Protein AF-0000000071014691 (afdb_homodimer)

InterPro domains:
  IPR003736 Phenylacetic acid degradation-related domain [TIGR00369] (5-121)
  IPR006683 Thioesterase domain [PF03061] (36-112)
  IPR029069 HotDog domain superfamily [SSF54637] (3-123)

Organism: NCBI:txid2759526

Structure (mmCIF, N/CA/C/O backbone):
data_AF-0000000071014691-model_v1
#
loop_
_entity.id
_entity.type
_entity.pdbx_description
1 polymer 'PaaI family thioesterase'
#
loop_
_atom_site.group_PDB
_atom_site.id
_atom_site.type_symbol
_atom_site.label_atom_id
_atom_site.label_alt_id
_atom_site.label_comp_id
_atom_site.label_asym_id
_atom_site.label_entity_id
_atom_site.label_seq_id
_atom_site.pdbx_PDB_ins_code
_atom_site.Cartn_x
_atom_site.Cartn_y
_atom_site.Cartn_z
_atom_site.occupancy
_atom_site.B_iso_or_equiv
_atom_site.auth_seq_id
_atom_site.auth_comp_id
_atom_site.auth_asym_id
_atom_site.auth_atom_id
_atom_site.pdbx_PDB_model_num
ATOM 1 N N . MET A 1 1 ? 1.323 -11.875 -17.406 1 73.31 1 MET A N 1
ATOM 2 C CA . MET A 1 1 ? 0.835 -10.508 -17.562 1 73.31 1 MET A CA 1
ATOM 3 C C . MET A 1 1 ? 0.539 -9.891 -16.203 1 73.31 1 MET A C 1
ATOM 5 O O . MET A 1 1 ? 0.014 -10.555 -15.305 1 73.31 1 MET A O 1
ATOM 9 N N . LEU A 1 2 ? 1.059 -8.68 -15.953 1 85 2 LEU A N 1
ATOM 10 C CA . LEU A 1 2 ? 0.836 -7.992 -14.68 1 85 2 LEU A CA 1
ATOM 11 C C . LEU A 1 2 ? -0.581 -7.438 -14.609 1 85 2 LEU A C 1
ATOM 13 O O . LEU A 1 2 ? -1.172 -7.086 -15.633 1 85 2 LEU A O 1
ATOM 17 N N . PRO A 1 3 ? -1.133 -7.391 -13.445 1 85.38 3 PRO A N 1
ATOM 18 C CA . PRO A 1 3 ? -2.463 -6.797 -13.297 1 85.38 3 PRO A CA 1
ATOM 19 C C . PRO A 1 3 ? -2.475 -5.297 -13.602 1 85.38 3 PRO A C 1
ATOM 21 O O . PRO A 1 3 ? -1.427 -4.648 -13.562 1 85.38 3 PRO A O 1
ATOM 24 N N . PRO A 1 4 ? -3.639 -4.754 -13.922 1 86.75 4 PRO A N 1
ATOM 25 C CA . PRO A 1 4 ? -3.783 -3.344 -14.289 1 86.75 4 PRO A CA 1
ATOM 26 C C . PRO A 1 4 ? -3.182 -2.396 -13.25 1 86.75 4 PRO A C 1
ATOM 28 O O . PRO A 1 4 ? -2.629 -1.353 -13.609 1 86.75 4 PRO A O 1
ATOM 31 N N . TYR A 1 5 ? -3.273 -2.764 -12.031 1 91.69 5 TYR A N 1
ATOM 32 C CA . TYR A 1 5 ? -2.699 -1.937 -10.977 1 91.69 5 TYR A CA 1
ATOM 33 C C . TYR A 1 5 ? -1.211 -1.711 -11.211 1 91.69 5 TYR A C 1
ATOM 35 O O . 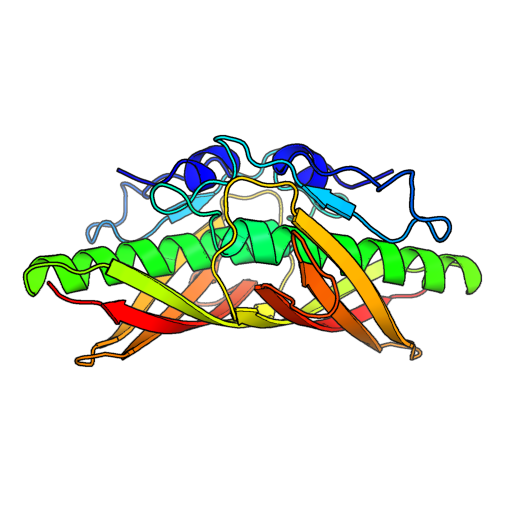TYR A 1 5 ? -0.685 -0.636 -10.914 1 91.69 5 TYR A O 1
ATOM 43 N N . ALA A 1 6 ? -0.548 -2.67 -11.727 1 93.69 6 ALA A N 1
ATOM 44 C CA . ALA A 1 6 ? 0.871 -2.539 -12.047 1 93.69 6 ALA A CA 1
ATOM 45 C C . ALA A 1 6 ? 1.1 -1.44 -13.078 1 93.69 6 ALA A C 1
ATOM 47 O O . ALA A 1 6 ? 2.055 -0.666 -12.969 1 93.69 6 ALA A O 1
ATOM 48 N N . GLU A 1 7 ? 0.227 -1.419 -14 1 91.38 7 GLU A N 1
ATOM 49 C CA . GLU A 1 7 ? 0.317 -0.387 -15.031 1 91.38 7 GLU A CA 1
ATOM 50 C C . GLU A 1 7 ? 0.12 1.004 -14.438 1 91.38 7 GLU A C 1
ATOM 52 O O . GLU A 1 7 ? 0.782 1.96 -14.844 1 91.38 7 GLU A O 1
ATOM 57 N N . THR A 1 8 ? -0.776 1.11 -13.586 1 92.5 8 THR A N 1
ATOM 58 C CA . THR A 1 8 ? -1.067 2.365 -12.898 1 92.5 8 THR A CA 1
ATOM 59 C C . THR A 1 8 ? 0.183 2.912 -12.219 1 92.5 8 THR A C 1
ATOM 61 O O . THR A 1 8 ? 0.44 4.117 -12.258 1 92.5 8 THR A O 1
ATOM 64 N N . LEU A 1 9 ? 0.97 2.033 -11.688 1 94.94 9 LEU A N 1
ATOM 65 C CA . LEU A 1 9 ? 2.195 2.439 -11.008 1 94.94 9 LEU A CA 1
ATOM 66 C C . LEU A 1 9 ? 3.361 2.518 -11.992 1 94.94 9 LEU A C 1
ATOM 68 O O . LEU A 1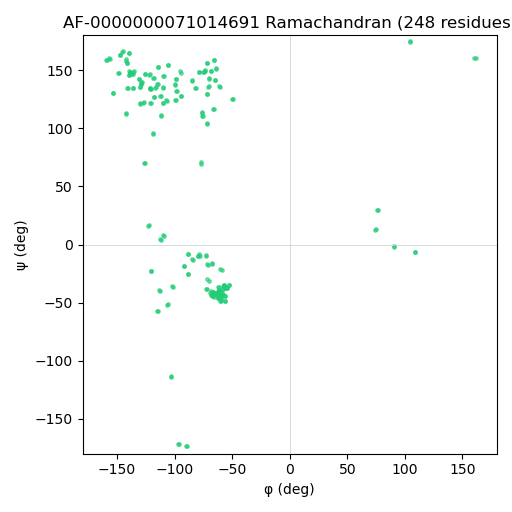 9 ? 4.465 2.924 -11.617 1 94.94 9 LEU A O 1
ATOM 72 N N . GLY A 1 10 ? 3.123 2.061 -13.227 1 94.88 10 GLY A N 1
ATOM 73 C CA . GLY A 1 10 ? 4.168 2.049 -14.234 1 94.88 10 GLY A CA 1
ATOM 74 C C . GLY A 1 10 ? 5.176 0.93 -14.039 1 94.88 10 GLY A C 1
ATOM 75 O O . GLY A 1 10 ? 6.34 1.062 -14.422 1 94.88 10 GLY A O 1
ATOM 76 N N . LEU A 1 11 ? 4.73 -0.107 -13.492 1 96.19 11 LEU A N 1
ATOM 77 C CA . LEU A 1 11 ? 5.648 -1.194 -13.164 1 96.19 11 LEU A CA 1
ATOM 78 C C . LEU A 1 11 ? 5.973 -2.021 -14.406 1 96.19 11 LEU A C 1
ATOM 80 O O . LEU A 1 11 ? 5.117 -2.203 -15.273 1 96.19 11 LEU A O 1
ATOM 84 N N . ARG A 1 12 ? 7.207 -2.527 -14.359 1 94.62 12 ARG A N 1
ATOM 85 C CA . ARG A 1 12 ? 7.629 -3.52 -15.344 1 94.62 12 ARG A CA 1
ATOM 86 C C . ARG A 1 12 ? 8.5 -4.594 -14.703 1 94.62 12 ARG A C 1
ATOM 88 O O . ARG A 1 12 ? 9.109 -4.359 -13.656 1 94.62 12 ARG A O 1
ATOM 95 N N . ILE A 1 13 ? 8.484 -5.715 -15.375 1 93.25 13 ILE A N 1
ATOM 96 C CA . ILE A 1 13 ? 9.438 -6.742 -14.969 1 93.25 13 ILE A CA 1
ATOM 97 C C . ILE A 1 13 ? 10.852 -6.32 -15.375 1 93.25 13 ILE A C 1
ATOM 99 O O . ILE A 1 13 ? 11.078 -5.883 -16.5 1 93.25 13 ILE A O 1
ATOM 103 N N . ASP A 1 14 ? 11.742 -6.387 -14.414 1 91.69 14 ASP A N 1
ATOM 104 C CA . ASP A 1 14 ? 13.141 -6.062 -14.695 1 91.69 14 ASP A CA 1
ATOM 105 C C . ASP A 1 14 ? 13.758 -7.074 -15.656 1 91.69 14 ASP A C 1
ATOM 107 O O . ASP A 1 14 ? 13.906 -8.25 -15.32 1 91.69 14 ASP A O 1
ATOM 111 N N . PRO A 1 15 ? 14.141 -6.645 -16.766 1 84.38 15 PRO A N 1
ATOM 112 C CA . PRO A 1 15 ? 14.672 -7.594 -17.75 1 84.38 15 PRO A CA 1
ATOM 113 C C . PRO A 1 15 ? 16.047 -8.133 -17.375 1 84.38 15 PRO A C 1
ATOM 115 O O . PRO A 1 15 ? 16.484 -9.148 -17.906 1 84.38 15 PRO A O 1
ATOM 118 N N . ASP A 1 16 ? 16.672 -7.449 -16.484 1 83.56 16 ASP A N 1
ATOM 119 C CA . ASP A 1 16 ? 18.047 -7.816 -16.156 1 83.56 16 ASP A CA 1
ATOM 120 C C . ASP A 1 16 ? 18.078 -8.938 -15.109 1 83.56 16 ASP A C 1
ATOM 122 O O . ASP A 1 16 ? 19.141 -9.5 -14.828 1 83.56 16 ASP A O 1
ATOM 126 N N . HIS A 1 17 ? 16.891 -9.141 -14.539 1 78 17 HIS A N 1
ATOM 127 C CA . HIS A 1 17 ? 16.844 -10.227 -13.562 1 78 17 HIS A CA 1
ATOM 128 C C . HIS A 1 17 ? 16.281 -11.5 -14.172 1 78 17 HIS A C 1
ATOM 130 O O . HIS A 1 17 ? 15.164 -11.492 -14.695 1 78 17 HIS A O 1
ATOM 136 N N . GLU A 1 18 ? 16.984 -12.492 -14.078 1 71.38 18 GLU A N 1
ATOM 137 C CA . GLU A 1 18 ? 16.75 -13.727 -14.82 1 71.38 18 GLU A CA 1
ATOM 138 C C . GLU A 1 18 ? 15.523 -14.461 -14.273 1 71.38 18 GLU A C 1
ATOM 140 O O . GLU A 1 18 ? 14.828 -15.156 -15.016 1 71.38 18 GLU A O 1
ATOM 145 N N . ASP A 1 19 ? 15.328 -14.242 -12.984 1 75.88 19 ASP A N 1
ATOM 146 C CA . ASP A 1 19 ? 14.273 -15.078 -12.422 1 75.88 19 ASP A CA 1
ATOM 147 C C . ASP A 1 19 ? 12.891 -14.508 -12.742 1 75.88 19 ASP A C 1
ATOM 149 O O . ASP A 1 19 ? 11.875 -15.172 -12.523 1 75.88 19 ASP A O 1
ATOM 153 N N . GLY A 1 20 ? 12.906 -13.281 -13.281 1 75.81 20 GLY A N 1
ATOM 154 C CA . GLY A 1 20 ? 11.648 -12.695 -13.727 1 75.81 20 GLY A CA 1
ATOM 155 C C . GLY A 1 20 ? 10.773 -12.227 -12.578 1 75.81 20 GLY A C 1
ATOM 156 O O . GLY A 1 20 ? 9.609 -11.891 -12.781 1 75.81 20 GLY A O 1
ATOM 157 N N . CYS A 1 21 ? 11.336 -12.164 -11.406 1 86.38 21 CYS A N 1
ATOM 158 C CA . CYS A 1 21 ? 10.492 -11.898 -10.25 1 86.38 21 CYS A CA 1
ATOM 159 C C . CYS A 1 21 ? 10.805 -10.523 -9.656 1 86.38 21 CYS A C 1
ATOM 161 O O . CYS A 1 21 ? 10.242 -10.156 -8.625 1 86.38 21 CYS A O 1
ATOM 163 N N . THR A 1 22 ? 11.734 -9.797 -10.383 1 95.12 22 THR A N 1
ATOM 164 C CA . THR A 1 22 ? 12.031 -8.445 -9.914 1 95.12 22 THR A CA 1
ATOM 165 C C . THR A 1 22 ? 11.25 -7.41 -10.727 1 95.12 22 THR A C 1
ATOM 167 O O . THR A 1 22 ? 11.25 -7.445 -11.953 1 95.12 22 THR A O 1
ATOM 170 N N . LEU A 1 23 ? 10.633 -6.527 -10.031 1 97.31 23 LEU A N 1
ATOM 171 C CA . LEU A 1 23 ? 9.898 -5.438 -10.664 1 97.31 23 LEU A CA 1
ATOM 172 C C . LEU A 1 23 ? 10.656 -4.121 -10.523 1 97.31 23 LEU A C 1
ATOM 174 O O . LEU A 1 23 ? 11.461 -3.955 -9.602 1 97.31 23 LEU A O 1
ATOM 178 N N . VAL A 1 24 ? 10.367 -3.277 -11.438 1 97.5 24 VAL A N 1
ATOM 179 C CA . VAL A 1 24 ? 10.969 -1.949 -11.422 1 97.5 24 VAL A CA 1
ATOM 180 C C . VAL A 1 24 ? 9.875 -0.886 -11.562 1 97.5 24 VAL A C 1
ATOM 182 O O . VAL A 1 24 ? 8.953 -1.038 -12.359 1 97.5 24 VAL A O 1
ATOM 185 N N . MET A 1 25 ? 10.031 0.143 -10.773 1 97.69 25 MET A N 1
ATOM 186 C CA . MET A 1 25 ? 9.141 1.301 -10.789 1 97.69 25 MET A CA 1
ATOM 187 C C . MET A 1 25 ? 9.914 2.576 -11.109 1 97.69 25 MET A C 1
ATOM 189 O O . MET A 1 25 ? 10.852 2.939 -10.391 1 97.69 25 MET A O 1
ATOM 193 N N . PRO A 1 26 ? 9.539 3.268 -12.148 1 96.69 26 PRO A N 1
ATOM 194 C CA . PRO A 1 26 ? 10.195 4.551 -12.422 1 96.69 26 PRO A CA 1
ATOM 195 C C . PRO A 1 26 ? 9.758 5.648 -11.453 1 96.69 26 PRO A C 1
ATOM 197 O O . PRO A 1 26 ? 8.672 5.574 -10.875 1 96.69 26 PRO A O 1
ATOM 200 N N . TYR A 1 27 ? 10.758 6.543 -11.258 1 96.25 27 TYR A N 1
ATOM 201 C CA . TYR A 1 27 ? 10.398 7.781 -10.578 1 96.25 27 TYR A CA 1
ATOM 202 C C . TYR A 1 27 ? 9.562 8.68 -11.484 1 96.25 27 TYR A C 1
ATOM 204 O O . TYR A 1 27 ? 10.086 9.273 -12.43 1 96.25 27 TYR A O 1
ATOM 212 N N . ALA A 1 28 ? 8.273 8.766 -11.266 1 94.06 28 ALA A N 1
ATOM 213 C CA . ALA A 1 28 ? 7.344 9.5 -12.117 1 94.06 28 ALA A CA 1
ATOM 214 C C . ALA A 1 28 ? 6.309 10.242 -11.273 1 94.06 28 ALA A C 1
ATOM 216 O O . ALA A 1 28 ? 6.09 9.914 -10.109 1 94.06 28 ALA A O 1
ATOM 217 N N . ASP A 1 29 ? 5.586 11.188 -11.859 1 90.19 29 ASP A N 1
ATOM 218 C CA . ASP A 1 29 ? 4.652 12.07 -11.164 1 90.19 29 ASP A CA 1
ATOM 219 C C . ASP A 1 29 ? 3.58 11.266 -10.43 1 90.19 29 ASP A C 1
ATOM 221 O O . ASP A 1 29 ? 3.199 11.602 -9.312 1 90.19 29 ASP A O 1
ATOM 225 N N . GLY A 1 30 ? 3.182 10.219 -10.984 1 91.62 30 GLY A N 1
ATOM 226 C CA . GLY A 1 30 ? 2.035 9.469 -10.492 1 91.62 30 GLY A CA 1
ATOM 227 C C . GLY A 1 30 ? 2.326 8.711 -9.211 1 91.62 30 GLY A C 1
ATOM 228 O O . GLY A 1 30 ? 1.406 8.242 -8.547 1 91.62 30 GLY A O 1
ATOM 229 N N . VAL A 1 31 ? 3.607 8.656 -8.836 1 95.12 31 VAL A N 1
ATOM 230 C CA . VAL A 1 31 ? 3.932 7.859 -7.66 1 95.12 31 VAL A CA 1
ATOM 231 C C . VAL A 1 31 ? 4.625 8.734 -6.617 1 95.12 31 VAL A C 1
ATOM 233 O O . VAL A 1 31 ? 5.184 8.227 -5.645 1 95.12 31 VAL A O 1
ATOM 236 N N . LEU A 1 32 ? 4.516 10.039 -6.77 1 92.75 32 LEU A N 1
ATOM 237 C CA . LEU A 1 32 ? 5.191 10.969 -5.875 1 92.75 32 LEU A CA 1
ATOM 238 C C . LEU A 1 32 ? 4.355 11.227 -4.625 1 92.75 32 LEU A C 1
ATOM 240 O O . LEU A 1 32 ? 3.127 11.305 -4.699 1 92.75 32 LEU A O 1
ATOM 244 N N . GLY A 1 33 ? 5.074 11.312 -3.535 1 90.25 33 GLY A N 1
ATOM 245 C CA . GLY A 1 33 ? 4.535 11.797 -2.277 1 90.25 33 GLY A CA 1
ATOM 246 C C . GLY A 1 33 ? 4.949 13.227 -1.964 1 90.25 33 GLY A C 1
ATOM 247 O O . GLY A 1 33 ? 4.562 14.156 -2.67 1 90.25 33 GLY A O 1
ATOM 248 N N . ARG A 1 34 ? 5.73 13.484 -0.968 1 84.25 34 ARG A N 1
ATOM 249 C CA . ARG A 1 34 ? 6.312 14.797 -0.727 1 84.25 34 ARG A CA 1
ATOM 250 C C . ARG A 1 34 ? 7.406 15.109 -1.747 1 84.25 34 ARG A C 1
ATOM 252 O O . ARG A 1 34 ? 7.945 14.203 -2.379 1 84.25 34 ARG A O 1
ATOM 259 N N . PRO A 1 35 ? 7.668 16.328 -1.963 1 85.25 35 PRO A N 1
ATOM 260 C CA . PRO A 1 35 ? 8.648 16.688 -2.988 1 85.25 35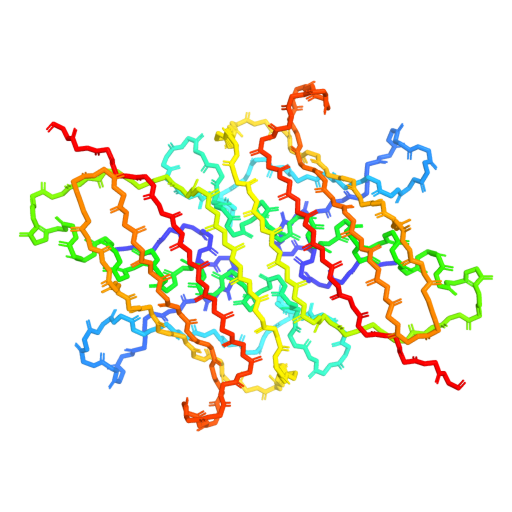 PRO A CA 1
ATOM 261 C C . PRO A 1 35 ? 9.961 15.93 -2.848 1 85.25 35 PRO A C 1
ATOM 263 O O . PRO A 1 35 ? 10.547 15.891 -1.762 1 85.25 35 PRO A O 1
ATOM 266 N N . GLY A 1 36 ? 10.312 15.297 -3.936 1 91.06 36 GLY A N 1
ATOM 267 C CA . GLY A 1 36 ? 11.602 14.625 -3.998 1 91.06 36 GLY A CA 1
ATOM 268 C C . GLY A 1 36 ? 11.539 13.18 -3.541 1 91.06 36 GLY A C 1
ATOM 269 O O . GLY A 1 36 ? 12.539 12.461 -3.584 1 91.06 36 GLY A O 1
ATOM 270 N N . PHE A 1 37 ? 10.359 12.75 -3.125 1 94.69 37 PHE A N 1
ATOM 271 C CA . PHE A 1 37 ? 10.273 11.406 -2.578 1 94.69 37 PHE A CA 1
ATOM 272 C C . PHE A 1 37 ? 9.062 10.672 -3.129 1 94.69 37 PHE A C 1
ATOM 274 O O . PHE A 1 37 ? 8.031 11.289 -3.41 1 94.69 37 PHE A O 1
ATOM 281 N N . LEU A 1 38 ? 9.203 9.344 -3.248 1 96.12 38 LEU A N 1
ATOM 282 C CA . LEU A 1 38 ? 8.078 8.492 -3.594 1 96.12 38 LEU A CA 1
ATOM 283 C C . LEU A 1 38 ? 7.062 8.445 -2.457 1 96.12 38 LEU A C 1
ATOM 285 O O . LEU A 1 38 ? 7.43 8.562 -1.285 1 96.12 38 LEU A O 1
ATOM 289 N N . HIS A 1 39 ? 5.809 8.273 -2.812 1 95.12 39 HIS A N 1
ATOM 290 C CA . HIS A 1 39 ? 4.793 8.008 -1.8 1 95.12 39 HIS A CA 1
ATOM 291 C C . HIS A 1 39 ? 4.969 6.617 -1.194 1 95.12 39 HIS A C 1
ATOM 293 O O . HIS A 1 39 ? 5.258 5.656 -1.91 1 95.12 39 HIS A O 1
ATOM 299 N N . GLY A 1 40 ? 4.723 6.504 0.088 1 95.25 40 GLY A N 1
ATOM 300 C CA . GLY A 1 40 ? 4.781 5.207 0.743 1 95.25 40 GLY A CA 1
ATOM 301 C C . GLY A 1 40 ? 3.836 4.191 0.134 1 95.25 40 GLY A C 1
ATOM 302 O O . GLY A 1 40 ? 4.168 3.008 0.036 1 95.25 40 GLY A O 1
ATOM 303 N N . GLY A 1 41 ? 2.693 4.652 -0.226 1 95.06 41 GLY A N 1
ATOM 304 C CA . GLY A 1 41 ? 1.716 3.783 -0.861 1 95.06 41 GLY A CA 1
ATOM 305 C C . GLY A 1 41 ? 2.197 3.205 -2.18 1 95.06 41 GLY A C 1
ATOM 306 O O . GLY A 1 41 ? 1.875 2.066 -2.52 1 95.06 41 GLY A O 1
ATOM 307 N N . ALA A 1 42 ? 2.92 3.988 -2.906 1 96.5 42 ALA A N 1
ATOM 308 C CA . ALA A 1 42 ? 3.494 3.506 -4.16 1 96.5 42 ALA A CA 1
ATOM 309 C C . ALA A 1 42 ? 4.559 2.443 -3.9 1 96.5 42 ALA A C 1
ATOM 311 O O . ALA A 1 42 ? 4.609 1.425 -4.594 1 96.5 42 ALA A O 1
ATOM 312 N N . ILE A 1 43 ? 5.426 2.691 -2.91 1 98 43 ILE A N 1
ATOM 313 C CA . ILE A 1 43 ? 6.457 1.728 -2.535 1 98 43 ILE A CA 1
ATOM 314 C C . ILE A 1 43 ? 5.801 0.432 -2.061 1 98 43 ILE A C 1
ATOM 316 O O . ILE A 1 43 ? 6.211 -0.66 -2.463 1 98 43 ILE A O 1
ATOM 320 N N . SER A 1 44 ? 4.789 0.573 -1.219 1 98.06 44 SER A N 1
ATOM 321 C CA . SER A 1 44 ? 4.047 -0.593 -0.754 1 98.06 44 SER A CA 1
ATOM 322 C C . SER A 1 44 ? 3.422 -1.352 -1.921 1 98.06 44 SER A C 1
ATOM 324 O O . SER A 1 44 ? 3.49 -2.582 -1.977 1 98.06 44 SER A O 1
ATOM 326 N N . GLY A 1 45 ? 2.799 -0.589 -2.795 1 97 45 GLY A N 1
ATOM 327 C CA . GLY A 1 45 ? 2.207 -1.199 -3.975 1 97 45 GLY A CA 1
ATOM 328 C C . GLY A 1 45 ? 3.205 -1.988 -4.801 1 97 45 GLY A C 1
ATOM 329 O O . GLY A 1 45 ? 2.904 -3.094 -5.258 1 97 45 GLY A O 1
ATOM 330 N N . LEU A 1 46 ? 4.371 -1.436 -5.023 1 97.88 46 LEU A N 1
ATOM 331 C CA . LEU A 1 46 ? 5.449 -2.113 -5.738 1 97.88 46 LEU A CA 1
ATOM 332 C C . LEU A 1 46 ? 5.785 -3.445 -5.078 1 97.88 46 LEU A C 1
ATOM 334 O O . LEU A 1 46 ? 5.875 -4.473 -5.754 1 97.88 46 LEU A O 1
ATOM 338 N N . MET A 1 47 ? 5.953 -3.395 -3.775 1 97.88 47 MET A N 1
ATOM 339 C CA . MET A 1 47 ? 6.328 -4.609 -3.057 1 97.88 47 MET A CA 1
ATOM 340 C C . MET A 1 47 ? 5.203 -5.637 -3.104 1 97.88 47 MET A C 1
ATOM 342 O O . MET A 1 47 ? 5.453 -6.836 -3.238 1 97.88 47 MET A O 1
ATOM 346 N N . GLU A 1 48 ? 3.977 -5.184 -2.951 1 96.94 48 GLU A N 1
ATOM 347 C CA . GLU A 1 48 ? 2.844 -6.102 -3.027 1 96.94 48 GLU A CA 1
ATOM 348 C C . GLU A 1 48 ? 2.762 -6.762 -4.402 1 96.94 48 GLU A C 1
ATOM 350 O O . GLU A 1 48 ? 2.477 -7.957 -4.504 1 96.94 48 GLU A O 1
ATOM 355 N N . MET A 1 49 ? 3.039 -6.008 -5.398 1 96.56 49 MET A N 1
ATOM 356 C CA . MET A 1 49 ? 3.041 -6.562 -6.75 1 96.56 49 MET A CA 1
ATOM 357 C C . MET A 1 49 ? 4.16 -7.582 -6.918 1 96.56 49 MET A C 1
ATOM 359 O O . MET A 1 49 ? 3.963 -8.633 -7.523 1 96.56 49 MET A O 1
ATOM 363 N N . ALA A 1 50 ? 5.328 -7.238 -6.438 1 96.94 50 ALA A N 1
ATOM 364 C CA . ALA A 1 50 ? 6.441 -8.18 -6.512 1 96.94 50 ALA A CA 1
ATOM 365 C C . ALA A 1 50 ? 6.109 -9.484 -5.801 1 96.94 50 ALA A C 1
ATOM 367 O O . ALA A 1 50 ? 6.445 -10.57 -6.285 1 96.94 50 ALA A O 1
ATOM 368 N N . ALA A 1 51 ? 5.5 -9.367 -4.664 1 96.69 51 ALA A N 1
ATOM 369 C CA . ALA A 1 51 ? 5.09 -10.539 -3.898 1 96.69 51 ALA A CA 1
ATOM 370 C C . ALA A 1 51 ? 4.113 -11.398 -4.695 1 96.69 51 ALA A C 1
ATOM 372 O O . ALA A 1 51 ? 4.238 -12.625 -4.73 1 96.69 51 ALA A O 1
ATOM 373 N N . ILE A 1 52 ? 3.18 -10.75 -5.301 1 95 52 ILE A N 1
ATOM 374 C CA . ILE A 1 52 ? 2.156 -11.453 -6.07 1 95 52 ILE A CA 1
ATOM 375 C C . ILE A 1 52 ? 2.805 -12.188 -7.246 1 95 52 ILE A C 1
ATOM 377 O O . ILE A 1 52 ? 2.453 -13.328 -7.543 1 95 52 ILE A O 1
ATOM 381 N N . VAL A 1 53 ? 3.709 -11.555 -7.91 1 94.38 53 VAL A N 1
ATOM 382 C CA . VAL A 1 53 ? 4.406 -12.164 -9.039 1 94.38 53 VAL A CA 1
ATOM 383 C C . VAL A 1 53 ? 5.148 -13.414 -8.57 1 94.38 53 VAL A C 1
ATOM 385 O O . VAL A 1 53 ? 5.043 -14.469 -9.195 1 94.38 53 VAL A O 1
ATOM 388 N N . ALA A 1 54 ? 5.871 -13.297 -7.512 1 95.25 54 ALA A N 1
ATOM 389 C CA . ALA A 1 54 ? 6.613 -14.43 -6.969 1 95.25 54 ALA A CA 1
ATOM 390 C C . ALA A 1 54 ? 5.676 -15.57 -6.59 1 95.25 54 ALA A C 1
ATOM 392 O O . ALA A 1 54 ? 5.945 -16.734 -6.898 1 95.25 54 ALA A O 1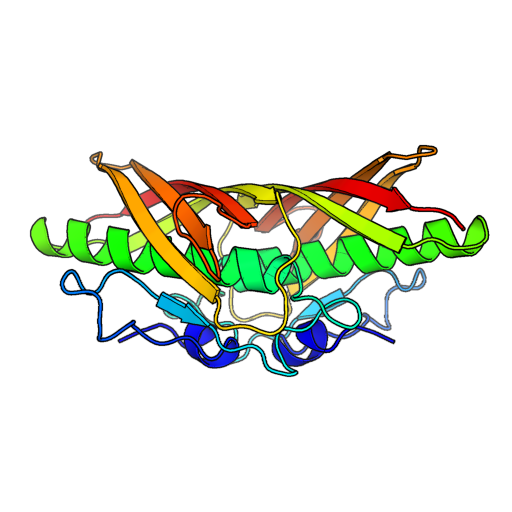
ATOM 393 N N . LEU A 1 55 ? 4.613 -15.227 -5.961 1 95.38 55 LEU A N 1
ATOM 394 C CA . LEU A 1 55 ? 3.68 -16.234 -5.469 1 95.38 55 LEU A CA 1
ATOM 395 C C . LEU A 1 55 ? 2.971 -16.938 -6.625 1 95.38 55 LEU A C 1
ATOM 397 O O . LEU A 1 55 ? 2.791 -18.156 -6.609 1 95.38 55 LEU A O 1
ATOM 401 N N . ARG A 1 56 ? 2.547 -16.172 -7.609 1 93.69 56 ARG A N 1
ATOM 402 C CA . ARG A 1 56 ? 1.892 -16.766 -8.773 1 93.69 56 ARG A CA 1
ATOM 403 C C . ARG A 1 56 ? 2.818 -17.75 -9.492 1 93.69 56 ARG A C 1
ATOM 405 O O . ARG A 1 56 ? 2.381 -18.797 -9.945 1 93.69 56 ARG A O 1
ATOM 412 N N . ARG A 1 57 ? 4.023 -17.375 -9.586 1 92.62 57 ARG A N 1
ATOM 413 C CA . ARG A 1 57 ? 4.996 -18.266 -10.211 1 92.62 57 ARG A CA 1
ATOM 414 C C . ARG A 1 57 ? 5.129 -19.562 -9.43 1 92.62 57 ARG A C 1
ATOM 416 O O . ARG A 1 57 ? 5.156 -20.641 -10.016 1 92.62 57 ARG A O 1
ATOM 423 N N . ALA A 1 58 ? 5.23 -19.469 -8.172 1 93.62 58 ALA A N 1
ATOM 424 C CA . ALA A 1 58 ? 5.348 -20.641 -7.324 1 93.62 58 ALA A CA 1
ATOM 425 C C . ALA A 1 58 ? 4.113 -21.531 -7.445 1 93.62 58 ALA A C 1
ATOM 427 O O . ALA A 1 58 ? 4.227 -22.766 -7.5 1 93.62 58 ALA A O 1
ATOM 428 N N . LEU A 1 59 ? 3.006 -20.906 -7.477 1 93.88 59 LEU A N 1
ATOM 429 C CA . LEU A 1 59 ? 1.751 -21.656 -7.551 1 93.88 59 LEU A CA 1
ATOM 430 C C . LEU A 1 59 ? 1.605 -22.344 -8.906 1 93.88 59 LEU A C 1
ATOM 432 O O . LEU A 1 59 ? 1.059 -23.453 -8.992 1 93.88 59 LEU A O 1
ATOM 436 N N . GLU A 1 60 ? 2.002 -21.625 -9.945 1 91 60 GLU A N 1
ATOM 437 C CA . GLU A 1 60 ? 1.942 -22.219 -11.273 1 91 60 GLU A CA 1
ATOM 438 C C . GLU A 1 60 ? 2.709 -23.547 -11.312 1 91 60 GLU A C 1
ATOM 440 O O . GLU A 1 60 ? 2.271 -24.5 -11.953 1 91 60 GLU A O 1
ATOM 445 N N . GLU A 1 61 ? 3.758 -23.562 -10.633 1 89.62 61 GLU A N 1
ATOM 446 C CA . GLU A 1 61 ? 4.562 -24.781 -10.57 1 89.62 61 GLU A CA 1
ATOM 447 C C . GLU A 1 61 ? 3.828 -25.891 -9.812 1 89.62 61 GLU A C 1
ATOM 449 O O . GLU A 1 61 ? 4.141 -27.078 -9.969 1 89.62 61 GLU A O 1
ATOM 454 N N . GLU A 1 62 ? 2.801 -25.516 -9.078 1 89.62 62 GLU A N 1
ATOM 455 C CA . GLU A 1 62 ? 2.068 -26.469 -8.258 1 89.62 62 GLU A CA 1
ATOM 456 C C . GLU A 1 62 ? 0.672 -26.719 -8.812 1 89.62 62 GLU A C 1
ATOM 458 O O . GLU A 1 62 ? -0.169 -27.328 -8.148 1 89.62 62 GLU A O 1
ATOM 463 N N . GLY A 1 63 ? 0.349 -26.203 -10.016 1 89 63 GLY A N 1
ATOM 464 C CA . GLY A 1 63 ? -0.93 -26.5 -10.641 1 89 63 GLY A CA 1
ATOM 465 C C . GLY A 1 63 ? -1.878 -25.312 -10.648 1 89 63 GLY A C 1
ATOM 466 O O . GLY A 1 63 ? -3.021 -25.438 -11.094 1 89 63 GLY A O 1
ATOM 467 N N . GLY A 1 64 ? -1.411 -24.25 -9.945 1 88.62 64 GLY A N 1
ATOM 468 C CA . GLY A 1 64 ? -2.203 -23.031 -10.008 1 88.62 64 GLY A CA 1
ATOM 469 C C . GLY A 1 64 ? -3 -22.781 -8.742 1 88.62 64 GLY A C 1
ATOM 470 O O . GLY A 1 64 ? -2.904 -23.547 -7.777 1 88.62 64 GLY A O 1
ATOM 471 N N . GLY A 1 65 ? -3.668 -21.625 -8.672 1 90.25 65 GLY A N 1
ATOM 472 C CA . GLY A 1 65 ? -4.508 -21.219 -7.562 1 90.25 65 GLY A CA 1
ATOM 473 C C . GLY A 1 65 ? -4.773 -19.719 -7.535 1 90.25 65 GLY A C 1
ATOM 474 O O . GLY A 1 65 ? -4.09 -18.953 -8.219 1 90.25 65 GLY A O 1
ATOM 475 N N . ARG A 1 66 ? -5.871 -19.453 -6.773 1 90.94 66 ARG A N 1
ATOM 476 C CA . ARG A 1 66 ? -6.195 -18.047 -6.555 1 90.94 66 ARG A CA 1
ATOM 477 C C . ARG A 1 66 ? -5.59 -17.547 -5.25 1 90.94 66 ARG A C 1
ATOM 479 O O . ARG A 1 66 ? -5.41 -18.312 -4.305 1 90.94 66 ARG A O 1
ATOM 486 N N . ILE A 1 67 ? -5.266 -16.297 -5.324 1 93.69 67 ILE A N 1
ATOM 487 C CA . ILE A 1 67 ? -4.59 -15.68 -4.195 1 93.69 67 ILE A CA 1
ATOM 488 C C . ILE A 1 67 ? -5.473 -14.578 -3.602 1 93.69 67 ILE A C 1
ATOM 490 O O . ILE A 1 67 ? -6.031 -13.758 -4.332 1 93.69 67 ILE A O 1
ATOM 494 N N . LYS A 1 68 ? -5.582 -14.539 -2.248 1 94.25 68 LYS A N 1
ATOM 495 C CA . LYS A 1 68 ? -6.27 -13.477 -1.509 1 94.25 68 LYS A CA 1
ATOM 496 C C . LYS A 1 68 ? -5.391 -12.938 -0.385 1 94.25 68 LYS A C 1
ATOM 498 O O . LYS A 1 68 ? -4.98 -13.688 0.505 1 94.25 68 LYS A O 1
ATOM 503 N N . PRO A 1 69 ? -5.133 -11.672 -0.439 1 95.94 69 PRO A N 1
ATOM 504 C CA . PRO A 1 69 ? -4.301 -11.133 0.641 1 95.94 69 PRO A CA 1
ATOM 505 C C . PRO A 1 69 ? -4.98 -11.219 2.006 1 95.94 69 PRO A C 1
ATOM 507 O O . PRO A 1 69 ? -6.191 -11.016 2.109 1 95.94 69 PRO A O 1
ATOM 510 N N . ILE A 1 70 ? -4.188 -11.531 3.029 1 98 70 ILE A N 1
ATOM 511 C CA . ILE A 1 70 ? -4.652 -11.57 4.41 1 98 70 ILE A CA 1
ATOM 512 C C . ILE A 1 70 ? -4.125 -10.359 5.172 1 98 70 ILE A C 1
ATOM 514 O O . ILE A 1 70 ? -4.895 -9.641 5.816 1 98 70 ILE A O 1
ATOM 518 N N . ASN A 1 71 ? -2.814 -10.188 5.062 1 98.25 71 ASN A N 1
ATOM 519 C CA . ASN A 1 71 ? -2.225 -9.016 5.707 1 98.25 71 ASN A CA 1
ATOM 520 C C . ASN A 1 71 ? -0.896 -8.633 5.062 1 98.25 71 ASN A C 1
ATOM 522 O O . ASN A 1 71 ? -0.306 -9.43 4.328 1 98.25 71 ASN A O 1
ATOM 526 N N . VAL A 1 72 ? -0.514 -7.445 5.289 1 98.31 72 VAL A N 1
ATOM 527 C CA . VAL A 1 72 ? 0.795 -6.938 4.891 1 98.31 72 VAL A CA 1
ATOM 528 C C . VAL A 1 72 ? 1.35 -6.023 5.98 1 98.31 72 VAL A C 1
ATOM 530 O O . VAL A 1 72 ? 0.604 -5.25 6.586 1 98.31 72 VAL A O 1
ATOM 533 N N . THR A 1 73 ? 2.576 -6.227 6.277 1 98.69 73 THR A N 1
ATOM 534 C CA . THR A 1 73 ? 3.348 -5.316 7.117 1 98.69 73 THR A CA 1
ATOM 535 C C . THR A 1 73 ? 4.52 -4.723 6.344 1 98.69 73 THR A C 1
ATOM 537 O O . THR A 1 73 ? 5.289 -5.457 5.715 1 98.69 73 THR A O 1
ATOM 540 N N . VAL A 1 74 ? 4.574 -3.434 6.375 1 98.62 74 VAL A N 1
ATOM 541 C CA . VAL A 1 74 ? 5.656 -2.754 5.676 1 98.62 74 VAL A CA 1
ATOM 542 C C . VAL A 1 74 ? 6.465 -1.919 6.664 1 98.62 74 VAL A C 1
ATOM 544 O O . VAL A 1 74 ? 5.898 -1.193 7.484 1 98.62 74 VAL A O 1
ATOM 547 N N . ASP A 1 75 ? 7.699 -2.016 6.574 1 98.75 75 ASP A N 1
ATOM 548 C CA . ASP A 1 75 ? 8.633 -1.131 7.258 1 98.75 75 ASP A CA 1
ATOM 549 C C . ASP A 1 75 ? 9.352 -0.219 6.266 1 98.75 75 ASP A C 1
ATOM 551 O O . ASP A 1 75 ? 10.023 -0.697 5.348 1 98.75 75 ASP A O 1
ATOM 555 N N . PHE A 1 76 ? 9.188 1.04 6.5 1 98.5 76 PHE A N 1
ATOM 556 C CA . PHE A 1 76 ? 9.898 2.023 5.688 1 98.5 76 PHE A CA 1
ATOM 557 C C . PHE A 1 76 ? 11.203 2.439 6.352 1 98.5 76 PHE A C 1
ATOM 559 O O . PHE A 1 76 ? 11.203 2.904 7.492 1 98.5 76 PHE A O 1
ATOM 566 N N . MET A 1 77 ? 12.281 2.344 5.605 1 98.12 77 MET A N 1
ATOM 567 C CA . MET A 1 77 ? 13.602 2.504 6.207 1 98.12 77 MET A CA 1
ATOM 568 C C . MET A 1 77 ? 14.273 3.773 5.707 1 98.12 77 MET A C 1
ATOM 570 O O . MET A 1 77 ? 15.008 4.43 6.453 1 98.12 77 MET A O 1
ATOM 574 N N . ARG A 1 78 ? 14.102 4.035 4.449 1 96.44 78 ARG A N 1
ATOM 575 C CA . ARG A 1 78 ? 14.656 5.227 3.814 1 96.44 78 ARG A CA 1
ATOM 576 C C . ARG A 1 78 ? 13.688 5.805 2.791 1 96.44 78 ARG A C 1
ATOM 578 O O . ARG A 1 78 ? 12.828 5.094 2.273 1 96.44 78 ARG A O 1
ATOM 585 N N . GLY A 1 79 ? 13.891 7.066 2.484 1 95.5 79 GLY A N 1
ATOM 586 C CA . GLY A 1 79 ? 13.07 7.688 1.457 1 95.5 79 GLY A CA 1
ATOM 587 C C . GLY A 1 79 ? 13.383 7.188 0.059 1 95.5 79 GLY A C 1
ATOM 588 O O . GLY A 1 79 ? 14.547 6.934 -0.267 1 95.5 79 GLY A O 1
ATOM 589 N N . GLY A 1 80 ? 12.32 6.91 -0.724 1 96.62 80 GLY A N 1
ATOM 590 C CA . GLY A 1 80 ? 12.516 6.641 -2.141 1 96.62 80 GLY A CA 1
ATOM 591 C C . GLY A 1 80 ? 12.773 7.891 -2.957 1 96.62 80 GLY A C 1
ATOM 592 O O . GLY A 1 80 ? 11.867 8.695 -3.18 1 96.62 80 GLY A O 1
ATOM 593 N N . ARG A 1 81 ? 13.922 8 -3.473 1 96.94 81 ARG A N 1
ATOM 594 C CA . ARG A 1 81 ? 14.336 9.219 -4.164 1 96.94 81 ARG A CA 1
ATOM 595 C C . ARG A 1 81 ? 14.125 9.094 -5.668 1 96.94 81 ARG A C 1
ATOM 597 O O . ARG A 1 81 ? 13.422 8.188 -6.129 1 96.94 81 ARG A O 1
ATOM 604 N N . ASP A 1 82 ? 14.672 10.141 -6.375 1 96.56 82 ASP A N 1
ATOM 605 C CA . ASP A 1 82 ? 14.453 10.227 -7.816 1 96.56 82 ASP A CA 1
ATOM 606 C C . ASP A 1 82 ? 15.344 9.25 -8.57 1 96.56 82 ASP A C 1
ATOM 608 O O . ASP A 1 82 ? 16.234 9.664 -9.312 1 96.56 82 ASP A O 1
ATOM 612 N N . LYS A 1 83 ? 15.086 7.984 -8.445 1 96.88 83 LYS A N 1
ATOM 613 C CA . LYS A 1 83 ? 15.75 6.848 -9.078 1 96.88 83 LYS A CA 1
ATOM 614 C C . LYS A 1 83 ? 14.75 5.73 -9.391 1 96.88 83 LYS A C 1
ATOM 616 O O . LYS A 1 83 ? 13.617 5.758 -8.914 1 96.88 83 LYS A O 1
ATOM 621 N N . LEU A 1 84 ? 15.219 4.836 -10.195 1 97.06 84 LEU A N 1
ATOM 622 C CA . LEU A 1 84 ? 14.469 3.592 -10.32 1 97.06 84 LEU A CA 1
ATOM 623 C C . LEU A 1 84 ? 14.391 2.869 -8.977 1 97.06 84 LEU A C 1
ATOM 625 O O . LEU A 1 84 ? 15.375 2.828 -8.234 1 97.06 84 LEU A O 1
ATOM 629 N N . THR A 1 85 ? 13.258 2.385 -8.672 1 98.06 85 THR A N 1
ATOM 630 C CA . THR A 1 85 ? 13.07 1.546 -7.496 1 98.06 85 THR A CA 1
ATOM 631 C C . THR A 1 85 ? 12.781 0.103 -7.898 1 98.06 85 THR A C 1
ATOM 633 O O . THR A 1 85 ? 11.953 -0.148 -8.773 1 98.06 85 THR A O 1
ATOM 636 N N . TYR A 1 86 ? 13.445 -0.773 -7.215 1 97.88 86 TYR A N 1
ATOM 637 C CA . TYR A 1 86 ? 13.312 -2.195 -7.512 1 97.88 86 TYR A CA 1
ATOM 638 C C . TYR A 1 86 ? 12.672 -2.938 -6.344 1 97.88 86 TYR A C 1
ATOM 640 O O . TYR A 1 86 ? 12.773 -2.506 -5.195 1 97.88 86 TYR A O 1
ATOM 648 N N . SER A 1 87 ? 12.016 -4.027 -6.668 1 98.31 87 SER A N 1
ATOM 649 C CA . SER A 1 87 ? 11.508 -4.895 -5.609 1 98.31 87 SER A CA 1
ATOM 650 C C . SER A 1 87 ? 11.484 -6.352 -6.055 1 98.31 87 SER A C 1
ATOM 652 O O . SER A 1 87 ? 11.195 -6.648 -7.219 1 98.31 87 SER A O 1
ATOM 654 N N . ARG A 1 88 ? 11.695 -7.129 -5.094 1 97.19 88 ARG A N 1
ATOM 655 C CA . ARG A 1 88 ? 11.633 -8.57 -5.309 1 97.19 88 ARG A CA 1
ATOM 656 C C . ARG A 1 88 ? 10.875 -9.258 -4.172 1 97.19 88 ARG A C 1
ATOM 658 O O . ARG A 1 88 ? 11.102 -8.961 -3 1 97.19 88 ARG A O 1
ATOM 665 N N . GLY A 1 89 ? 10 -10.156 -4.59 1 96.94 89 GLY A N 1
ATOM 666 C CA . GLY A 1 89 ? 9.305 -11 -3.633 1 96.94 89 GLY A CA 1
ATOM 667 C C . GLY A 1 89 ? 9.914 -12.383 -3.498 1 96.94 89 GLY A C 1
ATOM 668 O O . GLY A 1 89 ? 10.422 -12.938 -4.473 1 96.94 89 GLY A O 1
ATOM 669 N N . ILE A 1 90 ? 9.93 -12.875 -2.299 1 96.94 90 ILE A N 1
ATOM 670 C CA . ILE A 1 90 ? 10.406 -14.219 -1.99 1 96.94 90 ILE A CA 1
ATOM 671 C C . ILE A 1 90 ? 9.344 -14.977 -1.206 1 96.94 90 ILE A C 1
ATOM 673 O O . ILE A 1 90 ? 8.93 -14.539 -0.129 1 96.94 90 ILE A O 1
ATOM 677 N N . VAL A 1 91 ? 8.945 -16.109 -1.771 1 97.69 91 VAL A N 1
ATOM 678 C CA . VAL A 1 91 ? 8.023 -16.984 -1.041 1 97.69 91 VAL A CA 1
ATOM 679 C C . VAL A 1 91 ? 8.773 -17.734 0.053 1 97.69 91 VAL A C 1
ATOM 681 O O . VAL A 1 91 ? 9.547 -18.656 -0.235 1 97.69 91 VAL A O 1
ATOM 684 N N . THR A 1 92 ? 8.5 -17.406 1.263 1 98.25 92 THR A N 1
ATOM 685 C CA . THR A 1 92 ? 9.242 -18.016 2.365 1 98.25 92 THR A CA 1
ATOM 686 C C . THR A 1 92 ? 8.57 -19.312 2.82 1 98.25 92 THR A C 1
ATOM 688 O O . THR A 1 92 ? 9.219 -20.172 3.41 1 98.25 92 THR A O 1
ATOM 691 N N . ARG A 1 93 ? 7.328 -19.391 2.58 1 97.88 93 ARG A N 1
ATOM 692 C CA . ARG A 1 93 ? 6.566 -20.594 2.867 1 97.88 93 ARG A CA 1
ATOM 693 C C . ARG A 1 93 ? 5.348 -20.703 1.959 1 97.88 93 ARG A C 1
ATOM 695 O O . ARG A 1 93 ? 4.574 -19.75 1.834 1 97.88 93 ARG A O 1
ATOM 702 N N . LEU A 1 94 ? 5.207 -21.828 1.373 1 96.94 94 LEU A N 1
ATOM 703 C CA . LEU A 1 94 ? 4.039 -22.141 0.56 1 96.94 94 LEU A CA 1
ATOM 704 C C . LEU A 1 94 ? 3.275 -23.328 1.138 1 96.94 94 LEU A C 1
ATOM 706 O O . LEU A 1 94 ? 3.637 -24.484 0.891 1 96.94 94 LEU A O 1
ATOM 710 N N . GLY A 1 95 ? 2.32 -23 1.87 1 95.44 95 GLY A N 1
ATOM 711 C CA . GLY A 1 95 ? 1.479 -24.047 2.426 1 95.44 95 GLY A CA 1
ATOM 712 C C . GLY A 1 95 ? 0.303 -24.406 1.534 1 95.44 95 GLY A C 1
ATOM 713 O O . GLY A 1 95 ? 0.209 -23.922 0.402 1 95.44 95 GLY A O 1
ATOM 714 N N . LYS A 1 96 ? -0.562 -25.25 2.055 1 93.5 96 LYS A N 1
ATOM 715 C CA . LYS A 1 96 ? -1.738 -25.656 1.295 1 93.5 96 LYS A CA 1
ATOM 716 C C . LYS A 1 96 ? -2.756 -24.531 1.202 1 93.5 96 LYS A C 1
ATOM 718 O O . LYS A 1 96 ? -3.318 -24.281 0.134 1 93.5 96 LYS A O 1
ATOM 723 N N . ARG A 1 97 ? -2.92 -23.766 2.273 1 95.81 97 ARG A N 1
ATOM 724 C CA . ARG A 1 97 ? -3.969 -22.75 2.314 1 95.81 97 ARG A CA 1
ATOM 725 C C . ARG A 1 97 ? -3.377 -21.359 2.523 1 95.81 97 ARG A C 1
ATOM 727 O O . ARG A 1 97 ? -4.047 -20.344 2.289 1 95.81 97 ARG A O 1
ATOM 734 N N . VAL A 1 98 ? -2.141 -21.359 3.096 1 97.44 98 VAL A N 1
ATOM 735 C CA . VAL A 1 98 ? -1.544 -20.062 3.389 1 97.44 98 VAL A CA 1
ATOM 736 C C . VAL A 1 98 ? -0.132 -20 2.811 1 97.44 98 VAL A C 1
ATOM 738 O O . VAL A 1 98 ? 0.617 -20.969 2.879 1 97.44 98 VAL A O 1
ATOM 741 N N . ALA A 1 99 ? 0.158 -18.875 2.291 1 98.19 99 ALA A N 1
ATOM 742 C CA . ALA A 1 99 ? 1.526 -18.609 1.858 1 98.19 99 ALA A CA 1
ATOM 743 C C . ALA A 1 99 ? 2.09 -17.375 2.57 1 98.19 99 ALA A C 1
ATOM 745 O O . ALA A 1 99 ? 1.36 -16.422 2.846 1 98.19 99 ALA A O 1
ATOM 746 N N . ASN A 1 100 ? 3.383 -17.422 2.84 1 98.62 100 ASN A N 1
ATOM 747 C CA . ASN A 1 100 ? 4.137 -16.297 3.371 1 98.62 100 ASN A CA 1
ATOM 748 C C . ASN A 1 100 ? 5.137 -15.75 2.352 1 98.62 100 ASN A C 1
ATOM 750 O O . ASN A 1 100 ? 5.906 -16.516 1.77 1 98.62 100 ASN A O 1
ATOM 754 N N . VAL A 1 101 ? 5.047 -14.484 2.16 1 98.38 101 VAL A N 1
ATOM 755 C CA . VAL A 1 101 ? 5.926 -13.844 1.186 1 98.38 101 VAL A CA 1
ATOM 756 C C . VAL A 1 101 ? 6.598 -12.625 1.814 1 98.38 101 VAL A C 1
ATOM 758 O O . VAL A 1 101 ? 5.953 -11.852 2.525 1 98.38 101 VAL A O 1
ATOM 761 N N . GLU A 1 102 ? 7.867 -12.516 1.568 1 98.56 102 GLU A N 1
ATOM 762 C CA . GLU A 1 102 ? 8.617 -11.305 1.901 1 98.56 102 GLU A CA 1
ATOM 763 C C . GLU A 1 102 ? 9.031 -10.547 0.643 1 98.56 102 GLU A C 1
ATOM 765 O O . GLU A 1 102 ? 9.258 -11.156 -0.405 1 98.56 102 GLU A O 1
ATOM 770 N N . ALA A 1 103 ? 9.039 -9.273 0.731 1 98.19 103 ALA A N 1
ATOM 771 C CA . ALA A 1 103 ? 9.516 -8.445 -0.372 1 98.19 103 ALA A CA 1
ATOM 772 C C . ALA A 1 103 ? 10.367 -7.285 0.142 1 98.19 103 ALA A C 1
ATOM 774 O O . ALA A 1 103 ? 10.109 -6.758 1.227 1 98.19 103 ALA A O 1
ATOM 775 N N . THR A 1 104 ? 11.328 -6.887 -0.611 1 98.44 104 THR A N 1
ATOM 776 C CA . THR A 1 104 ? 12.133 -5.699 -0.327 1 98.44 104 THR A CA 1
ATOM 777 C C . THR A 1 104 ? 12.133 -4.746 -1.519 1 98.44 104 THR A C 1
ATOM 779 O O . THR A 1 104 ? 12.008 -5.18 -2.666 1 98.44 104 THR A O 1
ATOM 782 N N . ALA A 1 105 ? 12.188 -3.494 -1.225 1 98.69 105 ALA A N 1
ATOM 783 C CA . ALA A 1 105 ? 12.367 -2.459 -2.238 1 98.69 105 ALA A CA 1
ATOM 784 C C . ALA A 1 105 ? 13.703 -1.738 -2.055 1 98.69 105 ALA A C 1
ATOM 786 O O . ALA A 1 105 ? 14.109 -1.447 -0.927 1 98.69 105 ALA A O 1
ATOM 787 N N . TRP A 1 106 ? 14.391 -1.48 -3.193 1 98.44 106 TRP A N 1
ATOM 788 C CA . TRP A 1 106 ? 15.664 -0.773 -3.137 1 98.44 106 TRP A CA 1
ATOM 789 C C . TRP A 1 106 ? 15.867 0.086 -4.379 1 98.44 106 TRP A C 1
ATOM 791 O O . TRP A 1 106 ? 15.141 -0.061 -5.367 1 98.44 106 TRP A O 1
ATOM 801 N N . GLN A 1 107 ? 16.75 1.008 -4.336 1 97.88 107 GLN A N 1
ATOM 802 C CA . GLN A 1 107 ? 17.047 1.844 -5.492 1 97.88 107 GLN A CA 1
ATOM 803 C C . GLN A 1 107 ? 18.484 1.608 -5.984 1 97.88 107 GLN A C 1
ATOM 805 O O . GLN A 1 107 ? 18.688 1.217 -7.133 1 97.88 107 GLN A O 1
ATOM 810 N N . ASP A 1 108 ? 19.5 1.808 -5.078 1 95.44 108 ASP A N 1
ATOM 811 C CA . ASP A 1 108 ? 20.891 1.733 -5.512 1 95.44 108 ASP A CA 1
ATOM 812 C C . ASP A 1 108 ? 21.531 0.398 -5.121 1 95.44 108 ASP A C 1
ATOM 814 O O . ASP A 1 108 ? 22.281 -0.187 -5.891 1 95.44 108 ASP A O 1
ATOM 818 N N . ASP A 1 109 ? 21.188 -0.089 -4.055 1 96.06 109 ASP A N 1
ATOM 819 C CA . ASP A 1 109 ? 21.844 -1.236 -3.438 1 96.06 109 ASP A CA 1
ATOM 820 C C . ASP A 1 109 ? 20.828 -2.152 -2.76 1 96.06 109 ASP A C 1
ATOM 822 O O . ASP A 1 109 ? 20.234 -1.784 -1.746 1 96.06 109 ASP A O 1
ATOM 826 N N . PRO A 1 110 ? 20.703 -3.33 -3.32 1 94.56 110 PRO A N 1
ATOM 827 C CA . PRO A 1 110 ? 19.75 -4.246 -2.68 1 94.56 110 PRO A CA 1
ATOM 828 C C . PRO A 1 110 ? 20.125 -4.555 -1.229 1 94.56 110 PRO A C 1
ATOM 830 O O . PRO A 1 110 ? 19.25 -4.949 -0.44 1 94.56 110 PRO A O 1
ATOM 833 N N . ALA A 1 111 ? 21.328 -4.379 -0.869 1 96.75 111 ALA A N 1
ATOM 834 C CA . ALA A 1 111 ? 21.766 -4.629 0.5 1 96.75 111 ALA A CA 1
ATOM 835 C C . ALA A 1 111 ? 21.375 -3.482 1.424 1 96.75 111 ALA A C 1
ATOM 837 O O . ALA A 1 111 ? 21.5 -3.586 2.646 1 96.75 111 ALA A O 1
ATOM 838 N N . LYS A 1 112 ? 20.859 -2.379 0.862 1 97.31 112 LYS A N 1
ATOM 839 C CA . LYS A 1 112 ? 20.359 -1.22 1.604 1 97.31 112 LYS A CA 1
ATOM 840 C C . LYS A 1 112 ? 18.938 -0.864 1.19 1 97.31 112 LYS A C 1
ATOM 842 O O . LYS A 1 112 ? 18.703 0.213 0.642 1 97.31 112 LYS A O 1
ATOM 847 N N . PRO A 1 113 ? 18.031 -1.691 1.543 1 98.31 113 PRO A N 1
ATOM 848 C CA . PRO A 1 113 ? 16.641 -1.463 1.121 1 98.31 113 PRO A CA 1
ATOM 849 C C . PRO A 1 113 ? 16.047 -0.178 1.697 1 98.31 113 PRO A C 1
ATOM 851 O O . PRO A 1 113 ? 16.5 0.294 2.746 1 98.31 113 PRO A O 1
ATOM 854 N N . ILE A 1 114 ? 15.125 0.365 0.949 1 98.62 114 ILE A N 1
ATOM 855 C CA . ILE A 1 114 ? 14.422 1.537 1.458 1 98.62 114 ILE A CA 1
ATOM 856 C C . ILE A 1 114 ? 13.156 1.1 2.191 1 98.62 114 ILE A C 1
ATOM 858 O O . ILE A 1 114 ? 12.562 1.877 2.947 1 98.62 114 ILE A O 1
ATOM 862 N N . ALA A 1 115 ? 12.688 -0.107 1.965 1 98.75 115 ALA A N 1
ATOM 863 C CA . ALA A 1 115 ? 11.531 -0.664 2.66 1 98.75 115 ALA A CA 1
ATOM 864 C C . ALA A 1 115 ? 11.523 -2.188 2.586 1 98.75 115 ALA A C 1
ATOM 866 O O . ALA A 1 115 ? 12.156 -2.773 1.701 1 98.75 115 ALA A O 1
ATOM 867 N N . ALA A 1 116 ? 10.82 -2.811 3.502 1 98.75 116 ALA A N 1
ATOM 868 C CA . ALA A 1 116 ? 10.609 -4.258 3.537 1 98.75 116 ALA A CA 1
ATOM 869 C C . ALA A 1 116 ? 9.172 -4.586 3.916 1 98.75 116 ALA A C 1
ATOM 871 O O . ALA A 1 116 ? 8.547 -3.877 4.711 1 98.75 116 ALA A O 1
ATOM 872 N N . ALA A 1 117 ? 8.734 -5.699 3.367 1 98.75 117 ALA A N 1
ATOM 873 C CA . ALA A 1 117 ? 7.35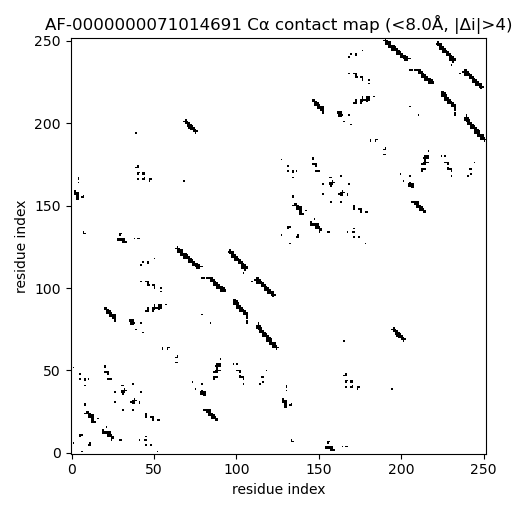2 -6.098 3.627 1 98.75 117 ALA A CA 1
ATOM 874 C C . ALA A 1 117 ? 7.258 -7.594 3.928 1 98.75 117 ALA A C 1
ATOM 876 O O . ALA A 1 117 ? 8.031 -8.391 3.393 1 98.75 117 ALA A O 1
ATOM 877 N N . ARG A 1 118 ? 6.355 -7.922 4.766 1 98.69 118 ARG A N 1
ATOM 878 C CA . ARG A 1 118 ? 5.906 -9.289 5.012 1 98.69 118 ARG A CA 1
ATOM 879 C C . ARG A 1 118 ? 4.41 -9.43 4.746 1 98.69 118 ARG A C 1
ATOM 881 O O . ARG A 1 118 ? 3.613 -8.602 5.207 1 98.69 118 ARG A O 1
ATOM 888 N N . MET A 1 119 ? 4.066 -10.445 4.074 1 98.5 119 MET A N 1
ATOM 889 C CA . MET A 1 119 ? 2.682 -10.594 3.635 1 98.5 119 MET A CA 1
ATOM 890 C C . MET A 1 119 ? 2.221 -12.039 3.768 1 98.5 119 MET A C 1
ATOM 892 O O . MET A 1 119 ? 2.996 -12.969 3.533 1 98.5 119 MET A O 1
ATOM 896 N N . ASN A 1 120 ? 1.011 -12.164 4.074 1 98.62 120 ASN A N 1
ATOM 897 C CA . ASN A 1 120 ? 0.334 -13.453 4.074 1 98.62 120 ASN A CA 1
ATOM 898 C C . ASN A 1 120 ? -0.822 -13.484 3.08 1 98.62 120 ASN A C 1
ATOM 900 O O . ASN A 1 120 ? -1.543 -12.492 2.93 1 98.62 120 ASN A O 1
ATOM 904 N N . TYR A 1 121 ? -0.968 -14.602 2.49 1 97.81 121 TYR A N 1
ATOM 905 C CA . TYR A 1 121 ? -2.02 -14.805 1.497 1 97.81 121 TYR A CA 1
ATOM 906 C C . TYR A 1 121 ? -2.795 -16.078 1.773 1 97.81 121 TYR A C 1
ATOM 908 O O . TYR A 1 121 ? -2.211 -17.094 2.156 1 97.81 121 TYR A O 1
ATOM 916 N N . LEU A 1 122 ? -4.035 -16.031 1.552 1 97.19 122 LEU A N 1
ATOM 917 C CA . LEU A 1 122 ? -4.832 -17.25 1.417 1 97.19 122 LEU A CA 1
ATOM 918 C C . LEU A 1 122 ? -4.711 -17.828 0.01 1 97.19 122 LEU A C 1
ATOM 920 O O . LEU A 1 122 ? -4.758 -17.078 -0.975 1 97.19 122 LEU A O 1
ATOM 924 N N . ILE A 1 123 ? -4.527 -19.094 -0.034 1 95.5 123 ILE A N 1
ATOM 925 C CA . ILE A 1 123 ? -4.477 -19.812 -1.303 1 95.5 123 ILE A CA 1
ATOM 926 C C . ILE A 1 123 ? -5.754 -20.625 -1.48 1 95.5 123 ILE A C 1
ATOM 928 O O . ILE A 1 123 ? -6.129 -21.406 -0.602 1 95.5 123 ILE A O 1
ATOM 932 N N . VAL A 1 124 ? -6.387 -20.359 -2.576 1 91.94 124 VAL A N 1
ATOM 933 C CA . VAL A 1 124 ? -7.574 -21.125 -2.924 1 91.94 124 VAL A CA 1
ATOM 934 C C . VAL A 1 124 ? -7.285 -21.984 -4.152 1 91.94 124 VAL A C 1
ATOM 936 O O . VAL A 1 124 ? -7.121 -21.469 -5.258 1 91.94 124 VAL A O 1
ATOM 939 N N . ARG A 1 125 ? -7.234 -23.266 -3.949 1 86.19 125 ARG A N 1
ATOM 940 C CA . ARG A 1 125 ? -6.926 -24.203 -5.027 1 86.19 125 ARG A CA 1
ATOM 941 C C . ARG A 1 125 ? -8.195 -24.844 -5.582 1 86.19 125 ARG A C 1
ATOM 943 O O . ARG A 1 125 ? -9.18 -25 -4.859 1 86.19 125 ARG A O 1
ATOM 950 N N . ASP A 1 126 ? -8.328 -24.984 -6.938 1 73.62 126 ASP A N 1
ATOM 951 C CA . ASP A 1 126 ? -9.453 -25.688 -7.539 1 73.62 126 ASP A CA 1
ATOM 952 C C . ASP A 1 126 ? -9.523 -27.141 -7.043 1 73.62 126 ASP A C 1
ATOM 954 O O . ASP A 1 126 ? -8.492 -27.734 -6.73 1 73.62 126 ASP A O 1
ATOM 958 N N . MET B 1 1 ? -4.562 20.172 -1.006 1 73.31 1 MET B N 1
ATOM 959 C CA . MET B 1 1 ? -4.332 19.484 -2.27 1 73.31 1 MET B CA 1
ATOM 960 C C . MET B 1 1 ? -3.732 18.094 -2.033 1 73.31 1 MET B C 1
ATOM 962 O O . MET B 1 1 ? -2.875 17.938 -1.165 1 73.31 1 MET B O 1
ATOM 966 N N . LEU B 1 2 ? -4.32 17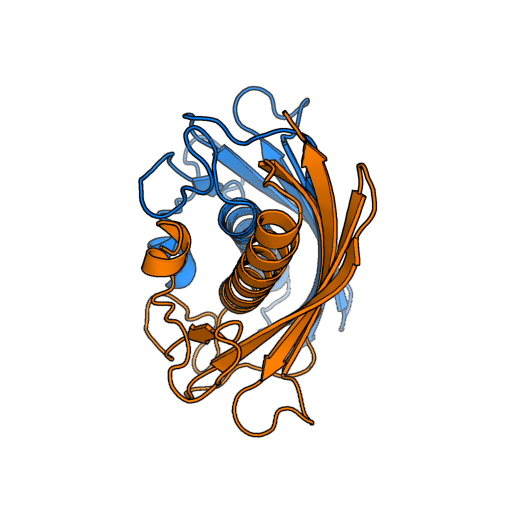.062 -2.645 1 85 2 LEU B N 1
ATOM 967 C CA . LEU B 1 2 ? -3.818 15.703 -2.488 1 85 2 LEU B CA 1
ATOM 968 C C . LEU B 1 2 ? -2.541 15.492 -3.295 1 85 2 LEU B C 1
ATOM 970 O O . LEU B 1 2 ? -2.348 16.125 -4.332 1 85 2 LEU B O 1
ATOM 974 N N . PRO B 1 3 ? -1.671 14.672 -2.832 1 85.31 3 PRO B N 1
ATOM 975 C CA . PRO B 1 3 ? -0.458 14.375 -3.598 1 85.31 3 PRO B CA 1
ATOM 976 C C . PRO B 1 3 ? -0.75 13.648 -4.906 1 85.31 3 PRO B C 1
ATOM 978 O O . PRO B 1 3 ? -1.819 13.055 -5.062 1 85.31 3 PRO B O 1
ATOM 981 N N . PRO B 1 4 ? 0.163 13.711 -5.848 1 86.94 4 PRO B N 1
ATOM 982 C CA . PRO B 1 4 ? -0.014 13.102 -7.172 1 86.94 4 PRO B CA 1
ATOM 983 C C . PRO B 1 4 ? -0.399 11.633 -7.098 1 86.94 4 PRO B C 1
ATOM 985 O O . PRO B 1 4 ? -1.178 11.148 -7.926 1 86.94 4 PRO B O 1
ATOM 988 N N . TYR B 1 5 ? 0.114 10.945 -6.141 1 91.69 5 TYR B N 1
ATOM 989 C CA . TYR B 1 5 ? -0.224 9.531 -5.973 1 91.69 5 TYR B CA 1
ATOM 990 C C . TYR B 1 5 ? -1.729 9.344 -5.828 1 91.69 5 TYR B C 1
ATOM 992 O O . TYR B 1 5 ? -2.287 8.352 -6.305 1 91.69 5 TYR B O 1
ATOM 1000 N N . ALA B 1 6 ? -2.375 10.258 -5.203 1 93.62 6 ALA B N 1
ATOM 1001 C CA . ALA B 1 6 ? -3.826 10.203 -5.059 1 93.62 6 ALA B CA 1
ATOM 1002 C C . ALA B 1 6 ? -4.516 10.25 -6.418 1 93.62 6 ALA B C 1
ATOM 1004 O O . ALA B 1 6 ? -5.492 9.531 -6.652 1 93.62 6 ALA B O 1
ATOM 1005 N N . GLU B 1 7 ? -3.979 11.062 -7.23 1 91.38 7 GLU B N 1
ATOM 1006 C CA . GLU B 1 7 ? -4.527 11.172 -8.578 1 91.38 7 GLU B CA 1
ATOM 1007 C C . GLU B 1 7 ? -4.363 9.859 -9.344 1 91.38 7 GLU B C 1
ATOM 1009 O O . GLU B 1 7 ? -5.246 9.469 -10.109 1 91.38 7 GLU B O 1
ATOM 1014 N N . THR B 1 8 ? -3.27 9.281 -9.195 1 92.38 8 THR B N 1
ATOM 1015 C CA . THR B 1 8 ? -2.969 8.008 -9.844 1 92.38 8 THR B CA 1
ATOM 1016 C C . THR B 1 8 ? -4.016 6.961 -9.477 1 92.38 8 THR B C 1
ATOM 1018 O O . THR B 1 8 ? -4.445 6.184 -10.336 1 92.38 8 THR B O 1
ATOM 1021 N N . LEU B 1 9 ? -4.469 7.004 -8.273 1 94.88 9 LEU B N 1
ATOM 1022 C CA . LEU B 1 9 ? -5.477 6.055 -7.812 1 94.88 9 LEU B CA 1
ATOM 1023 C C . LEU B 1 9 ? -6.883 6.574 -8.094 1 94.88 9 LEU B C 1
ATOM 1025 O O . LEU B 1 9 ? -7.867 5.871 -7.855 1 94.88 9 LEU B O 1
ATOM 1029 N N . GLY B 1 10 ? -6.973 7.836 -8.531 1 94.88 10 GLY B N 1
ATOM 1030 C CA . GLY B 1 10 ? -8.266 8.453 -8.789 1 94.88 10 GLY B CA 1
ATOM 1031 C C . GLY B 1 10 ? -8.992 8.875 -7.527 1 94.88 10 GLY B C 1
ATOM 1032 O O . GLY B 1 10 ? -10.227 8.914 -7.496 1 94.88 10 GLY B O 1
ATOM 1033 N N . LEU B 1 11 ? -8.25 9.188 -6.559 1 96.19 11 LEU B N 1
ATOM 1034 C CA . LEU B 1 11 ? -8.859 9.5 -5.27 1 96.19 11 LEU B CA 1
ATOM 1035 C C . LEU B 1 11 ? -9.43 10.922 -5.266 1 96.19 11 LEU B C 1
ATOM 1037 O O . LEU B 1 11 ? -8.859 11.82 -5.895 1 96.19 11 LEU B O 1
ATOM 1041 N N . ARG B 1 12 ? -10.5 11.031 -4.48 1 94.69 12 ARG B N 1
ATOM 1042 C CA . ARG B 1 12 ? -11.055 12.352 -4.176 1 94.69 12 ARG B CA 1
ATOM 1043 C C . ARG B 1 12 ? -11.523 12.422 -2.729 1 94.69 12 ARG B C 1
ATOM 1045 O O . ARG B 1 12 ? -11.812 11.391 -2.113 1 94.69 12 ARG B O 1
ATOM 1052 N N . ILE B 1 13 ? -11.555 13.648 -2.285 1 93.31 13 ILE B N 1
ATOM 1053 C CA . ILE B 1 13 ? -12.188 13.859 -0.987 1 93.31 13 ILE B CA 1
ATOM 1054 C C . ILE B 1 13 ? -13.703 13.688 -1.112 1 93.31 13 ILE B C 1
ATOM 1056 O O . ILE B 1 13 ? -14.32 14.227 -2.035 1 93.31 13 ILE B O 1
ATOM 1060 N N . ASP B 1 14 ? -14.234 12.891 -0.234 1 91.88 14 ASP B N 1
ATOM 1061 C CA . ASP B 1 14 ? -15.688 12.695 -0.224 1 91.88 14 ASP B CA 1
ATOM 1062 C C . ASP B 1 14 ? -16.406 13.977 0.183 1 91.88 14 ASP B C 1
ATOM 1064 O O . ASP B 1 14 ? -16.281 14.438 1.319 1 91.88 14 ASP B O 1
ATOM 1068 N N . PRO B 1 15 ? -17.156 14.5 -0.673 1 84.69 15 PRO B N 1
ATOM 1069 C CA . PRO B 1 15 ? -17.812 15.766 -0.352 1 84.69 15 PRO B CA 1
ATOM 1070 C C . PRO B 1 15 ? -18.922 15.609 0.689 1 84.69 15 PRO B C 1
ATOM 1072 O O . PRO B 1 15 ? -19.359 16.594 1.284 1 84.69 15 PRO B O 1
ATOM 1075 N N . ASP B 1 16 ? -19.344 14.43 0.865 1 84.06 16 ASP B N 1
ATOM 1076 C CA . ASP B 1 16 ? -20.484 14.195 1.75 1 84.06 16 ASP B CA 1
ATOM 1077 C C . ASP B 1 16 ? -20.031 14.102 3.207 1 84.06 16 ASP B C 1
ATOM 1079 O O . ASP B 1 16 ? -20.875 14.086 4.117 1 84.06 16 ASP B O 1
ATOM 1083 N N . HIS B 1 17 ? -18.719 13.977 3.336 1 78.69 17 HIS B N 1
ATOM 1084 C CA . HIS B 1 17 ? -18.234 13.914 4.707 1 78.69 17 HIS B CA 1
ATOM 1085 C C . HIS B 1 17 ? -17.703 15.273 5.164 1 78.69 17 HIS B C 1
ATOM 1087 O O . HIS B 1 17 ? -16.828 15.852 4.52 1 78.69 17 HIS B O 1
ATOM 1093 N N . GLU B 1 18 ? -18.203 15.734 6.18 1 72.44 18 GLU B N 1
ATOM 1094 C CA . GLU B 1 18 ? -18.047 17.109 6.621 1 72.44 18 GLU B CA 1
ATOM 1095 C C . GLU B 1 18 ? -16.625 17.375 7.105 1 72.44 18 GLU B C 1
ATOM 1097 O O . GLU B 1 18 ? -16.109 18.484 6.98 1 72.44 18 GLU B O 1
ATOM 1102 N N . ASP B 1 19 ? -16.062 16.312 7.633 1 76.62 19 ASP B N 1
ATOM 1103 C CA . ASP B 1 19 ? -14.766 16.594 8.258 1 76.62 19 ASP B CA 1
ATOM 1104 C C . ASP B 1 19 ? -13.656 16.672 7.211 1 76.62 19 ASP B C 1
ATOM 1106 O O . ASP B 1 19 ? -12.539 17.078 7.52 1 76.62 19 ASP B O 1
ATOM 1110 N N . GLY B 1 20 ? -14.008 16.266 5.973 1 76.75 20 GLY B N 1
ATOM 1111 C CA . GLY B 1 20 ? -13.055 16.406 4.879 1 76.75 20 GLY B CA 1
ATOM 1112 C C . GLY B 1 20 ? -11.938 15.375 4.926 1 76.75 20 GLY B C 1
ATOM 1113 O O . GLY B 1 20 ? -10.969 15.469 4.176 1 76.75 20 GLY B O 1
ATOM 1114 N N . CYS B 1 21 ? -12.109 14.359 5.742 1 86.75 21 CYS B N 1
ATOM 1115 C CA . CYS B 1 21 ? -10.992 13.445 5.949 1 86.75 21 CYS B CA 1
ATOM 1116 C C . CYS B 1 21 ? -11.297 12.07 5.352 1 86.75 21 CYS B C 1
ATOM 1118 O O . CYS B 1 21 ? -10.492 11.148 5.48 1 86.75 21 CYS B O 1
ATOM 1120 N N . THR B 1 22 ? -12.508 12.016 4.684 1 95.25 22 THR B N 1
ATOM 1121 C CA . THR B 1 22 ? -12.836 10.75 4.023 1 95.25 22 THR B CA 1
ATOM 1122 C C . THR B 1 22 ? -12.5 10.812 2.539 1 95.25 22 THR B C 1
ATOM 1124 O O . THR B 1 22 ? -12.875 11.766 1.85 1 95.25 22 THR B O 1
ATOM 1127 N N . LEU B 1 23 ? -11.836 9.82 2.088 1 97.38 23 LEU B N 1
ATOM 1128 C CA . LEU B 1 23 ? -11.492 9.703 0.674 1 97.38 23 LEU B CA 1
ATOM 1129 C C . LEU B 1 23 ? -12.352 8.648 -0.008 1 97.38 23 LEU B C 1
ATOM 1131 O O . LEU B 1 23 ? -12.844 7.727 0.647 1 97.38 23 LEU B O 1
ATOM 1135 N N . VAL B 1 24 ? -12.484 8.852 -1.266 1 97.5 24 VAL B N 1
ATOM 1136 C CA . VAL B 1 24 ? -13.234 7.895 -2.072 1 97.5 24 VAL B CA 1
ATOM 1137 C C . VAL B 1 24 ? -12.414 7.48 -3.289 1 97.5 24 VAL B C 1
ATOM 1139 O O . VAL B 1 24 ? -11.766 8.32 -3.922 1 97.5 24 VAL B O 1
ATOM 1142 N N . MET B 1 25 ? -12.469 6.211 -3.564 1 97.69 25 MET B N 1
ATOM 1143 C CA . MET B 1 25 ? -11.797 5.609 -4.715 1 97.69 25 MET B CA 1
ATOM 1144 C C . MET B 1 25 ? -12.805 4.918 -5.629 1 97.69 25 MET B C 1
ATOM 1146 O O . MET B 1 25 ? -13.516 4.008 -5.199 1 97.69 25 MET B O 1
ATOM 1150 N N . PRO B 1 26 ? -12.875 5.312 -6.871 1 96.69 26 PRO B N 1
ATOM 1151 C CA . PRO B 1 26 ? -13.758 4.602 -7.793 1 96.69 26 PRO B CA 1
ATOM 1152 C C . PRO B 1 26 ? -13.211 3.234 -8.195 1 96.69 26 PRO B C 1
ATOM 1154 O O . PRO B 1 26 ? -12 3.008 -8.141 1 96.69 26 PRO B O 1
ATOM 1157 N N . TYR B 1 27 ? -14.211 2.365 -8.461 1 96.25 27 TYR B N 1
ATOM 1158 C CA . TYR B 1 27 ? -13.844 1.113 -9.109 1 96.25 27 TYR B CA 1
ATOM 1159 C C . TYR B 1 27 ? -13.461 1.348 -10.57 1 96.25 27 TYR B C 1
ATOM 1161 O O . TYR B 1 27 ? -14.328 1.594 -11.414 1 96.25 27 TYR B O 1
ATOM 1169 N N . ALA B 1 28 ? -12.188 1.331 -10.906 1 94.06 28 ALA B N 1
ATOM 1170 C CA . ALA B 1 28 ? -11.672 1.644 -12.234 1 94.06 28 ALA B CA 1
ATOM 1171 C C . ALA B 1 28 ? -10.547 0.692 -12.625 1 94.06 28 ALA B C 1
ATOM 1173 O O . ALA B 1 28 ? -9.938 0.059 -11.766 1 94.06 28 ALA B O 1
ATOM 1174 N N . ASP B 1 29 ? -10.188 0.635 -13.891 1 89.75 29 ASP B N 1
ATOM 1175 C CA . ASP B 1 29 ? -9.219 -0.316 -14.43 1 89.75 29 ASP B CA 1
ATOM 1176 C C . ASP B 1 29 ? -7.875 -0.194 -13.719 1 89.75 29 ASP B C 1
ATOM 1178 O O . ASP B 1 29 ? -7.223 -1.202 -13.438 1 89.75 29 ASP B O 1
ATOM 1182 N N . GLY B 1 30 ? -7.516 0.955 -13.375 1 91.5 30 GLY B N 1
ATOM 1183 C CA . GLY B 1 30 ? -6.18 1.227 -12.867 1 91.5 30 GLY B CA 1
ATOM 1184 C C . GLY B 1 30 ? -5.961 0.703 -11.461 1 91.5 30 GLY B C 1
ATOM 1185 O O . GLY B 1 30 ? -4.824 0.64 -10.984 1 91.5 30 GLY B O 1
ATOM 1186 N N . VAL B 1 31 ? -7.043 0.25 -10.82 1 95.06 31 VAL B N 1
ATOM 1187 C CA . VAL B 1 31 ? -6.883 -0.178 -9.438 1 95.06 31 VAL B CA 1
ATOM 1188 C C . VAL B 1 31 ? -7.34 -1.627 -9.281 1 95.06 31 VAL B C 1
ATOM 1190 O O . VAL B 1 31 ? -7.5 -2.121 -8.164 1 95.06 31 VAL B O 1
ATOM 1193 N N . LEU B 1 32 ? -7.465 -2.318 -10.383 1 92.69 32 LEU B N 1
ATOM 1194 C CA . LEU B 1 32 ? -7.965 -3.688 -10.367 1 92.69 32 LEU B CA 1
ATOM 1195 C C . LEU B 1 32 ? -6.84 -4.676 -10.094 1 92.69 32 LEU B C 1
ATOM 1197 O O . LEU B 1 32 ? -5.715 -4.492 -10.562 1 92.69 32 LEU B O 1
ATOM 1201 N N . GLY B 1 33 ? -7.207 -5.664 -9.312 1 90.31 33 GLY B N 1
ATOM 1202 C CA . GLY B 1 33 ? -6.391 -6.852 -9.117 1 90.31 33 GLY B CA 1
ATOM 1203 C C . GLY B 1 33 ? -6.895 -8.055 -9.898 1 90.31 33 GLY B C 1
ATOM 1204 O O . GLY B 1 33 ? -6.898 -8.047 -11.133 1 90.31 33 GLY B O 1
ATOM 1205 N N . ARG B 1 34 ? -7.355 -9.094 -9.281 1 84.5 34 ARG B N 1
ATOM 1206 C CA . ARG B 1 34 ? -8.023 -10.195 -9.969 1 84.5 34 ARG B CA 1
ATOM 1207 C C . ARG B 1 34 ? -9.406 -9.781 -10.461 1 84.5 34 ARG B C 1
ATOM 1209 O O . ARG B 1 34 ? -9.977 -8.805 -9.969 1 84.5 34 ARG B O 1
ATOM 1216 N N . PRO B 1 35 ? -9.891 -10.43 -11.43 1 85.5 35 PRO B N 1
ATOM 1217 C CA . PRO B 1 35 ? -11.188 -10.039 -12 1 85.5 35 PRO B CA 1
ATOM 1218 C C . PRO B 1 35 ? -12.266 -9.852 -10.938 1 85.5 35 PRO B C 1
ATOM 1220 O O . PRO B 1 35 ? -12.469 -10.734 -10.102 1 85.5 35 PRO B O 1
ATOM 1223 N N . GLY B 1 36 ? -12.844 -8.688 -10.969 1 91.25 36 GLY B N 1
ATOM 1224 C CA . GLY B 1 36 ? -13.977 -8.406 -10.102 1 91.25 36 GLY B CA 1
ATOM 1225 C C . GLY B 1 36 ? -13.562 -7.82 -8.766 1 91.25 36 GLY B C 1
ATOM 1226 O O . GLY B 1 36 ? -14.422 -7.484 -7.938 1 91.25 36 GLY B O 1
ATOM 1227 N N . PHE B 1 37 ? -12.266 -7.684 -8.57 1 94.75 37 PHE B N 1
ATOM 1228 C CA . PHE B 1 37 ? -11.82 -7.227 -7.262 1 94.75 37 PHE B CA 1
ATOM 1229 C C . PHE B 1 37 ? -10.734 -6.168 -7.398 1 94.75 37 PHE B C 1
ATOM 1231 O O . PHE B 1 37 ? -9.945 -6.199 -8.344 1 94.75 37 PHE B O 1
ATOM 1238 N N . LEU B 1 38 ? -10.719 -5.254 -6.414 1 96.19 38 LEU B N 1
ATOM 1239 C CA . LEU B 1 38 ? -9.633 -4.277 -6.309 1 96.19 38 LEU B CA 1
ATOM 1240 C C . LEU B 1 38 ? -8.328 -4.961 -5.918 1 96.19 38 LEU B C 1
ATOM 1242 O O . LEU B 1 38 ? -8.336 -5.973 -5.215 1 96.19 38 LEU B O 1
ATOM 1246 N N . HIS B 1 39 ? -7.238 -4.398 -6.375 1 95.19 39 HIS B N 1
ATOM 1247 C CA . HIS B 1 39 ? -5.938 -4.844 -5.891 1 95.19 39 HIS B CA 1
ATOM 1248 C C . HIS B 1 39 ? -5.719 -4.438 -4.438 1 95.19 39 HIS B C 1
ATOM 1250 O O . HIS B 1 39 ? -6.07 -3.326 -4.039 1 95.19 39 HIS B O 1
ATOM 1256 N N . GLY B 1 40 ? -5.078 -5.301 -3.68 1 95.38 40 GLY B N 1
ATOM 1257 C CA . GLY B 1 40 ? -4.75 -4.977 -2.303 1 95.38 40 GLY B CA 1
ATOM 1258 C C . GLY B 1 40 ? -3.893 -3.729 -2.174 1 95.38 40 GLY B C 1
ATOM 1259 O O . GLY B 1 40 ? -4.062 -2.949 -1.233 1 95.38 40 GLY B O 1
ATOM 1260 N N . GLY B 1 41 ? -3.004 -3.584 -3.08 1 95.06 41 GLY B N 1
ATOM 1261 C CA . GLY B 1 41 ? -2.148 -2.408 -3.09 1 95.06 41 GLY B CA 1
ATOM 1262 C C . GLY B 1 41 ? -2.918 -1.113 -3.273 1 95.06 41 GLY B C 1
ATOM 1263 O O . GLY B 1 41 ? -2.553 -0.083 -2.705 1 95.06 41 GLY B O 1
ATOM 1264 N N . ALA B 1 42 ? -3.928 -1.171 -4.066 1 96.5 42 ALA B N 1
ATOM 1265 C CA . ALA B 1 42 ? -4.777 0 -4.254 1 96.5 42 ALA B CA 1
ATOM 1266 C C . ALA B 1 42 ? -5.551 0.328 -2.977 1 96.5 42 ALA B C 1
ATOM 1268 O O . ALA B 1 42 ? -5.66 1.495 -2.594 1 96.5 42 ALA B O 1
ATOM 1269 N N . ILE B 1 43 ? -6.094 -0.704 -2.332 1 98 43 ILE B N 1
ATOM 1270 C CA . ILE B 1 43 ? -6.812 -0.524 -1.073 1 98 43 ILE B CA 1
ATOM 1271 C C . ILE B 1 43 ? -5.863 0.04 -0.016 1 98 43 ILE B C 1
ATOM 1273 O O . ILE B 1 43 ? -6.215 0.981 0.699 1 98 43 ILE B O 1
ATOM 1277 N N . SER B 1 44 ? -4.672 -0.532 0.059 1 98.06 44 SER B N 1
ATOM 1278 C CA . SER B 1 44 ? -3.662 -0.03 0.985 1 98.06 44 SER B CA 1
ATOM 1279 C C . SER B 1 44 ? -3.322 1.428 0.693 1 98.06 44 SER B C 1
ATOM 1281 O O . SER B 1 44 ? -3.223 2.244 1.612 1 98.06 44 SER B O 1
ATOM 1283 N N . GLY B 1 45 ? -3.117 1.697 -0.58 1 97 45 GLY B N 1
ATOM 1284 C CA . GLY B 1 45 ? -2.834 3.064 -0.985 1 97 45 GLY B CA 1
ATOM 1285 C C . GLY B 1 45 ? -3.91 4.047 -0.564 1 97 45 GLY B C 1
ATOM 1286 O O . GLY B 1 45 ? -3.605 5.145 -0.088 1 97 45 GLY B O 1
ATOM 1287 N N . LEU B 1 46 ? -5.152 3.684 -0.752 1 97.88 46 LEU B N 1
ATOM 1288 C CA . LEU B 1 46 ? -6.285 4.5 -0.329 1 97.88 46 LEU B CA 1
ATOM 1289 C C . LEU B 1 46 ? -6.211 4.801 1.164 1 97.88 46 LEU B C 1
ATOM 1291 O O . LEU B 1 46 ? -6.352 5.953 1.577 1 97.88 46 LEU B O 1
ATOM 1295 N N . MET B 1 47 ? -5.977 3.76 1.932 1 97.88 47 MET B N 1
ATOM 1296 C CA . MET B 1 47 ? -5.93 3.939 3.381 1 97.88 47 MET B CA 1
ATOM 1297 C C . MET B 1 47 ? -4.734 4.793 3.785 1 97.88 47 MET B C 1
ATOM 1299 O O . MET B 1 47 ? -4.836 5.625 4.688 1 97.88 47 MET B O 1
ATOM 1303 N N . GLU B 1 48 ? -3.602 4.574 3.15 1 97.06 48 GLU B N 1
ATOM 1304 C CA . GLU B 1 48 ? -2.424 5.383 3.449 1 97.06 48 GLU B CA 1
ATOM 1305 C C . GLU B 1 48 ? -2.67 6.855 3.131 1 97.06 48 GLU B C 1
ATOM 1307 O O . GLU B 1 48 ? -2.26 7.738 3.889 1 97.06 48 GLU B O 1
ATOM 1312 N N . MET B 1 49 ? -3.34 7.086 2.076 1 96.62 49 MET B N 1
ATOM 1313 C CA . MET B 1 49 ? -3.676 8.461 1.71 1 96.62 49 MET B CA 1
ATOM 1314 C C . MET B 1 49 ? -4.637 9.07 2.723 1 96.62 49 MET B C 1
ATOM 1316 O O . MET B 1 49 ? -4.48 10.234 3.105 1 96.62 49 MET B O 1
ATOM 1320 N N . ALA B 1 50 ? -5.629 8.32 3.098 1 97 50 ALA B N 1
ATOM 1321 C CA . ALA B 1 50 ? -6.566 8.812 4.102 1 97 50 ALA B CA 1
ATOM 1322 C C . ALA B 1 50 ? -5.848 9.156 5.402 1 97 50 ALA B C 1
ATOM 1324 O O . ALA B 1 50 ? -6.156 10.164 6.047 1 97 50 ALA B O 1
ATOM 1325 N N . ALA B 1 51 ? -4.949 8.32 5.785 1 96.75 51 ALA B N 1
ATOM 1326 C CA . ALA B 1 51 ? -4.16 8.547 6.988 1 96.75 51 ALA B CA 1
ATOM 1327 C C . ALA B 1 51 ? -3.355 9.844 6.883 1 96.75 51 ALA B C 1
ATOM 1329 O O . ALA B 1 51 ? -3.307 10.633 7.828 1 96.75 51 ALA B O 1
ATOM 1330 N N . ILE B 1 52 ? -2.76 10.031 5.758 1 95.12 52 ILE B N 1
ATOM 1331 C CA . ILE B 1 52 ? -1.932 11.203 5.531 1 95.12 52 ILE B CA 1
ATOM 1332 C C . ILE B 1 52 ? -2.795 12.469 5.598 1 95.12 52 ILE B C 1
ATOM 1334 O O . ILE B 1 52 ? -2.389 13.477 6.184 1 95.12 52 ILE B O 1
ATOM 1338 N N . VAL B 1 53 ? -3.936 12.43 5.012 1 94.56 53 VAL B N 1
ATOM 1339 C CA . VAL B 1 53 ? -4.848 13.57 5.035 1 94.56 53 VAL B CA 1
ATOM 1340 C C . VAL B 1 53 ? -5.219 13.906 6.477 1 94.56 53 VAL B C 1
ATOM 1342 O O . VAL B 1 53 ? -5.156 15.07 6.883 1 94.56 53 VAL B O 1
ATOM 1345 N N . ALA B 1 54 ? -5.598 12.93 7.219 1 95.38 54 ALA B N 1
ATOM 1346 C CA . ALA B 1 54 ? -5.965 13.133 8.617 1 95.38 54 ALA B CA 1
ATOM 1347 C C . ALA B 1 54 ? -4.797 13.711 9.414 1 95.38 54 ALA B C 1
ATOM 1349 O O . ALA B 1 54 ? -4.977 14.648 10.195 1 95.38 54 ALA B O 1
ATOM 1350 N N . LEU B 1 55 ? -3.654 13.172 9.195 1 95.5 55 LEU B N 1
ATOM 1351 C CA . LEU B 1 55 ? -2.48 13.586 9.961 1 95.5 55 LEU B CA 1
ATOM 1352 C C . LEU B 1 55 ? -2.062 15 9.594 1 95.5 55 LEU B C 1
ATOM 1354 O O . LEU B 1 55 ? -1.708 15.797 10.469 1 95.5 55 LEU B O 1
ATOM 1358 N N . ARG B 1 56 ? -2.084 15.328 8.32 1 93.88 56 ARG B N 1
ATOM 1359 C CA . ARG B 1 56 ? -1.736 16.672 7.891 1 93.88 56 ARG B CA 1
ATOM 1360 C C . ARG B 1 56 ? -2.684 17.703 8.5 1 93.88 56 ARG B C 1
ATOM 1362 O O . ARG B 1 56 ? -2.252 18.781 8.906 1 93.88 56 ARG B O 1
ATOM 1369 N N . ARG B 1 57 ? -3.896 17.375 8.531 1 92.81 57 ARG B N 1
ATOM 1370 C CA . ARG B 1 57 ? -4.871 18.266 9.133 1 92.81 57 ARG B CA 1
ATOM 1371 C C . ARG B 1 57 ? -4.57 18.484 10.617 1 92.81 57 ARG B C 1
ATOM 1373 O O . ARG B 1 57 ? -4.617 19.625 11.102 1 92.81 57 ARG B O 1
ATOM 1380 N N . ALA B 1 58 ? -4.305 17.453 11.297 1 93.75 58 ALA B N 1
ATOM 1381 C CA . ALA B 1 58 ? -3.986 17.547 12.719 1 93.75 58 ALA B CA 1
ATOM 1382 C C . ALA B 1 58 ? -2.732 18.391 12.945 1 93.75 58 ALA B C 1
ATOM 1384 O O . ALA B 1 58 ? -2.678 19.203 13.875 1 93.75 58 ALA B O 1
ATOM 1385 N N . LEU B 1 59 ? -1.784 18.172 12.117 1 94.06 59 LEU B N 1
ATOM 1386 C CA . LEU B 1 59 ? -0.517 18.891 12.25 1 94.06 59 LEU B CA 1
ATOM 1387 C C . LEU B 1 59 ? -0.692 20.375 11.953 1 94.06 59 LEU B C 1
ATOM 1389 O O . LEU B 1 59 ? -0.044 21.219 12.57 1 94.06 59 LEU B O 1
ATOM 1393 N N . GLU B 1 60 ? -1.477 20.641 10.914 1 91.31 60 GLU B N 1
ATOM 1394 C CA . GLU B 1 60 ? -1.739 22.031 10.586 1 91.31 60 GLU B CA 1
ATOM 1395 C C . GLU B 1 60 ? -2.285 22.797 11.789 1 91.31 60 GLU B C 1
ATOM 1397 O O . GLU B 1 60 ? -1.929 23.953 12.016 1 91.31 60 GLU B O 1
ATOM 1402 N N . GLU B 1 61 ? -3.066 22.141 12.516 1 89.94 61 GLU B N 1
ATOM 1403 C CA . GLU B 1 61 ? -3.631 22.75 13.719 1 89.94 61 GLU B CA 1
ATOM 1404 C C . GLU B 1 61 ? -2.553 23 14.773 1 89.94 61 GLU B C 1
ATOM 1406 O O . GLU B 1 61 ? -2.727 23.828 15.664 1 89.94 61 GLU B O 1
ATOM 1411 N N . GLU B 1 62 ? -1.421 22.344 14.609 1 90.06 62 GLU B N 1
ATOM 1412 C CA . GLU B 1 62 ? -0.345 22.438 15.586 1 90.06 62 GLU B CA 1
ATOM 1413 C C . GLU B 1 62 ? 0.835 23.234 15.039 1 90.06 62 GLU B C 1
ATOM 1415 O O . GLU B 1 62 ? 1.916 23.25 15.633 1 90.06 62 GLU B O 1
ATOM 1420 N N . GLY B 1 63 ? 0.708 23.859 13.852 1 89.56 63 GLY B N 1
ATOM 1421 C CA . GLY B 1 63 ? 1.768 24.703 13.328 1 89.56 63 GLY B CA 1
ATOM 1422 C C . GLY B 1 63 ? 2.486 24.094 12.141 1 89.56 63 GLY B C 1
ATOM 1423 O O . GLY B 1 63 ? 3.449 24.672 11.625 1 89.56 63 GLY B O 1
ATOM 1424 N N . GLY B 1 64 ? 2.092 22.812 11.883 1 89.12 64 GLY B N 1
ATOM 1425 C CA . GLY B 1 64 ? 2.648 22.203 10.688 1 89.12 64 GLY B CA 1
ATOM 1426 C C . GLY B 1 64 ? 3.738 21.188 10.992 1 89.12 64 GLY B C 1
ATOM 1427 O O . GLY B 1 64 ? 4.031 20.922 12.156 1 89.12 64 GLY B O 1
ATOM 1428 N N . GLY B 1 65 ? 4.23 20.516 9.953 1 90.56 65 GLY B N 1
ATOM 1429 C CA . GLY B 1 65 ? 5.293 19.531 10.039 1 90.56 65 GLY B CA 1
ATOM 1430 C C . GLY B 1 65 ? 5.34 18.594 8.844 1 90.56 65 GLY B C 1
ATOM 1431 O O . GLY B 1 65 ? 4.383 18.531 8.07 1 90.56 65 GLY B O 1
ATOM 1432 N N . ARG B 1 66 ? 6.562 18 8.758 1 91.19 66 ARG B N 1
ATOM 1433 C CA . ARG B 1 66 ? 6.734 17 7.719 1 91.19 66 ARG B CA 1
ATOM 1434 C C . ARG B 1 66 ? 6.488 15.594 8.273 1 91.19 66 ARG B C 1
ATOM 1436 O O . ARG B 1 66 ? 6.711 15.344 9.461 1 91.19 66 ARG B O 1
ATOM 1443 N N . ILE B 1 67 ? 6.004 14.805 7.375 1 93.88 67 ILE B N 1
ATOM 1444 C CA . ILE B 1 67 ? 5.613 13.461 7.77 1 93.88 67 ILE B CA 1
ATOM 1445 C C . ILE B 1 67 ? 6.473 12.438 7.023 1 93.88 67 ILE B C 1
ATOM 1447 O O . ILE B 1 67 ? 6.664 12.547 5.809 1 93.88 67 ILE B O 1
ATOM 1451 N N . LYS B 1 68 ? 6.98 11.406 7.75 1 94.31 68 LYS B N 1
ATOM 1452 C CA . LYS B 1 68 ? 7.703 10.273 7.176 1 94.31 68 LYS B CA 1
ATOM 1453 C C . LYS B 1 68 ? 7.137 8.945 7.684 1 94.31 68 LYS B C 1
ATOM 1455 O O . LYS B 1 68 ? 7.133 8.688 8.891 1 94.31 68 LYS B O 1
ATOM 1460 N N . PRO B 1 69 ? 6.695 8.141 6.77 1 95.94 69 PRO B N 1
ATOM 1461 C CA . PRO B 1 69 ? 6.16 6.855 7.234 1 95.94 69 PRO B CA 1
ATOM 1462 C C . PRO B 1 69 ? 7.227 5.973 7.879 1 95.94 69 PRO B C 1
ATOM 1464 O O . PRO B 1 69 ? 8.367 5.941 7.418 1 95.94 69 PRO B O 1
ATOM 1467 N N . ILE B 1 70 ? 6.828 5.281 8.945 1 97.94 70 ILE B N 1
ATOM 1468 C CA . ILE B 1 70 ? 7.695 4.336 9.641 1 97.94 70 ILE B CA 1
ATOM 1469 C C . ILE B 1 70 ? 7.246 2.908 9.336 1 97.94 70 ILE B C 1
ATOM 1471 O O . ILE B 1 70 ? 8.055 2.072 8.922 1 97.94 70 ILE B O 1
ATOM 1475 N N . ASN B 1 71 ? 5.957 2.686 9.547 1 98.19 71 ASN B N 1
ATOM 1476 C CA . ASN B 1 71 ? 5.426 1.366 9.227 1 98.19 71 ASN B CA 1
ATOM 1477 C C . ASN B 1 71 ? 3.924 1.417 8.961 1 98.19 71 ASN B C 1
ATOM 1479 O O . ASN B 1 71 ? 3.26 2.393 9.312 1 98.19 71 ASN B O 1
ATOM 1483 N N . VAL B 1 72 ? 3.465 0.446 8.312 1 98.25 72 VAL B N 1
ATOM 1484 C CA . VAL B 1 72 ? 2.039 0.234 8.086 1 98.25 72 VAL B CA 1
ATOM 1485 C C . VAL B 1 72 ? 1.714 -1.254 8.195 1 98.25 72 VAL B C 1
ATOM 1487 O O . VAL B 1 72 ? 2.492 -2.1 7.746 1 98.25 72 VAL B O 1
ATOM 1490 N N . THR B 1 73 ? 0.672 -1.526 8.891 1 98.69 73 THR B N 1
ATOM 1491 C CA . THR B 1 73 ? 0.068 -2.854 8.922 1 98.69 73 THR B CA 1
ATOM 1492 C C . THR B 1 73 ? -1.356 -2.812 8.375 1 98.69 73 THR B C 1
ATOM 1494 O O . THR B 1 73 ? -2.164 -1.98 8.797 1 98.69 73 THR B O 1
ATOM 1497 N N . VAL B 1 74 ? -1.577 -3.676 7.434 1 98.62 74 VAL B N 1
ATOM 1498 C CA . VAL B 1 74 ? -2.908 -3.738 6.844 1 98.62 74 VAL B CA 1
ATOM 1499 C C . VAL B 1 74 ? -3.494 -5.137 7.027 1 98.62 74 VAL B C 1
ATOM 1501 O O . VAL B 1 74 ? -2.816 -6.137 6.781 1 98.62 74 VAL B O 1
ATOM 1504 N N . ASP B 1 75 ? -4.68 -5.176 7.43 1 98.75 75 ASP B N 1
ATOM 1505 C CA . ASP B 1 75 ? -5.48 -6.395 7.441 1 98.75 75 ASP B CA 1
ATOM 1506 C C . ASP B 1 75 ? -6.59 -6.332 6.391 1 98.75 75 ASP B C 1
ATOM 1508 O O . ASP B 1 75 ? -7.426 -5.43 6.418 1 98.75 75 ASP B O 1
ATOM 1512 N N . PHE B 1 76 ? -6.543 -7.301 5.527 1 98.5 76 PHE B N 1
ATOM 1513 C CA . PHE B 1 76 ? -7.594 -7.418 4.527 1 98.5 76 PHE B CA 1
ATOM 1514 C C . PHE B 1 76 ? -8.68 -8.383 4.996 1 98.5 76 PHE B C 1
ATOM 1516 O O . PHE B 1 76 ? -8.398 -9.539 5.312 1 98.5 76 PHE B O 1
ATOM 1523 N N . MET B 1 77 ? -9.914 -7.91 4.949 1 98.12 77 MET B N 1
ATOM 1524 C CA . MET B 1 77 ? -11 -8.656 5.578 1 98.12 77 MET B CA 1
ATOM 1525 C C . MET B 1 77 ? -11.977 -9.188 4.531 1 98.12 77 MET B C 1
ATOM 1527 O O . MET B 1 77 ? -12.531 -10.281 4.691 1 98.12 77 MET B O 1
ATOM 1531 N N . ARG B 1 78 ? -12.227 -8.375 3.551 1 96.5 78 ARG B N 1
ATOM 1532 C CA . ARG B 1 78 ? -13.117 -8.734 2.453 1 96.5 78 ARG B CA 1
ATOM 1533 C C . ARG B 1 78 ? -12.602 -8.188 1.126 1 96.5 78 ARG B C 1
ATOM 1535 O O . ARG B 1 78 ? -11.844 -7.219 1.101 1 96.5 78 ARG B O 1
ATOM 1542 N N . GLY B 1 79 ? -13.055 -8.805 0.057 1 95.56 79 GLY B N 1
ATOM 1543 C CA . GLY B 1 79 ? -12.688 -8.305 -1.257 1 95.56 79 GLY B CA 1
ATOM 1544 C C . GLY B 1 79 ? -13.336 -6.977 -1.595 1 95.56 79 GLY B C 1
ATOM 1545 O O . GLY B 1 79 ? -14.492 -6.738 -1.238 1 95.56 79 GLY B O 1
ATOM 1546 N N . GLY B 1 80 ? -12.547 -6.059 -2.166 1 96.62 80 GLY B N 1
ATOM 1547 C CA . GLY B 1 80 ? -13.117 -4.84 -2.723 1 96.62 80 GLY B CA 1
ATOM 1548 C C . GLY B 1 80 ? -13.797 -5.059 -4.062 1 96.62 80 GLY B C 1
ATOM 1549 O O . GLY B 1 80 ? -13.125 -5.277 -5.074 1 96.62 80 GLY B O 1
ATOM 1550 N N . ARG B 1 81 ? -15.047 -4.895 -4.102 1 97 81 ARG B N 1
ATOM 1551 C CA . ARG B 1 81 ? -15.82 -5.203 -5.297 1 97 81 ARG B CA 1
ATOM 1552 C C . ARG B 1 81 ? -16.062 -3.953 -6.133 1 97 81 ARG B C 1
ATOM 1554 O O . ARG B 1 81 ? -15.414 -2.926 -5.926 1 97 81 ARG B O 1
ATOM 1561 N N . ASP B 1 82 ? -16.938 -4.168 -7.176 1 96.56 82 ASP B N 1
ATOM 1562 C CA . ASP B 1 82 ? -17.172 -3.1 -8.141 1 96.56 82 ASP B CA 1
ATOM 1563 C C . ASP B 1 82 ? -18.109 -2.039 -7.559 1 96.56 82 ASP B C 1
ATOM 1565 O O . ASP B 1 82 ? -19.234 -1.872 -8.031 1 96.56 82 ASP B O 1
ATOM 1569 N N . LYS B 1 83 ? -17.641 -1.275 -6.609 1 96.94 83 LYS B N 1
ATOM 1570 C CA . LYS B 1 83 ? -18.297 -0.172 -5.91 1 96.94 83 LYS B CA 1
ATOM 1571 C C . LYS B 1 83 ? -17.297 0.921 -5.551 1 96.94 83 LYS B C 1
ATOM 1573 O O . LYS B 1 83 ? -16.094 0.719 -5.656 1 96.94 83 LYS B O 1
ATOM 1578 N N . LEU B 1 84 ? -17.844 2.033 -5.199 1 97.06 84 LEU B N 1
ATOM 1579 C CA . LEU B 1 84 ? -17 3.029 -4.559 1 97.06 84 LEU B CA 1
ATOM 1580 C C . LEU B 1 84 ? -16.406 2.488 -3.26 1 97.06 84 LEU B C 1
ATOM 1582 O O . LEU B 1 84 ? -17.109 1.811 -2.494 1 97.06 84 LEU B O 1
ATOM 1586 N N . THR B 1 85 ? -15.18 2.713 -3.059 1 98.12 85 THR B N 1
ATOM 1587 C CA . THR B 1 85 ? -14.523 2.387 -1.799 1 98.12 85 THR B CA 1
ATOM 1588 C C . THR B 1 85 ? -14.164 3.656 -1.029 1 98.12 85 THR B C 1
ATOM 1590 O O . THR B 1 85 ? -13.617 4.598 -1.6 1 98.12 85 THR B O 1
ATOM 1593 N N . TYR B 1 86 ? -14.453 3.619 0.232 1 97.88 86 TYR B N 1
ATOM 1594 C CA . TYR B 1 86 ? -14.211 4.77 1.097 1 97.88 86 TYR B CA 1
ATOM 1595 C C . TYR B 1 86 ? -13.141 4.453 2.135 1 97.88 86 TYR B C 1
ATOM 1597 O O . TYR B 1 86 ? -12.953 3.293 2.506 1 97.88 86 TYR B O 1
ATOM 1605 N N . SER B 1 87 ? -12.469 5.488 2.559 1 98.31 87 SER B N 1
ATOM 1606 C CA . SER B 1 87 ? -11.539 5.316 3.676 1 98.31 87 SER B CA 1
ATOM 1607 C C . SER B 1 87 ? -11.445 6.586 4.512 1 98.31 87 SER B C 1
ATOM 1609 O O . SER B 1 87 ? -11.484 7.695 3.977 1 98.31 87 SER B O 1
ATOM 1611 N N . ARG B 1 88 ? -11.242 6.324 5.73 1 97.19 88 ARG B N 1
ATOM 1612 C CA . ARG B 1 88 ? -11.039 7.414 6.676 1 97.19 88 ARG B CA 1
ATOM 1613 C C . ARG B 1 88 ? -9.883 7.105 7.625 1 97.19 88 ARG B C 1
ATOM 1615 O O . ARG B 1 88 ? -9.781 5.996 8.148 1 97.19 88 ARG B O 1
ATOM 1622 N N . GLY B 1 89 ? -9.055 8.125 7.789 1 97 89 GLY B N 1
ATOM 1623 C CA . GLY B 1 89 ? -7.984 8.039 8.773 1 97 89 GLY B CA 1
ATOM 1624 C C . GLY B 1 89 ? -8.32 8.727 10.078 1 97 89 GLY B C 1
ATOM 1625 O O . GLY B 1 89 ? -9.016 9.75 10.094 1 97 89 GLY B O 1
ATOM 1626 N N . ILE B 1 90 ? -7.902 8.148 11.156 1 97 90 ILE B N 1
ATOM 1627 C CA . ILE B 1 90 ? -8.062 8.703 12.492 1 97 90 ILE B CA 1
ATOM 1628 C C . ILE B 1 90 ? -6.707 8.742 13.203 1 97 90 ILE B C 1
ATOM 1630 O O . ILE B 1 90 ? -6.059 7.715 13.375 1 97 90 ILE B O 1
ATOM 1634 N N . VAL B 1 91 ? -6.336 9.953 13.602 1 97.75 91 VAL B N 1
ATOM 1635 C CA . VAL B 1 91 ? -5.121 10.094 14.398 1 97.75 91 VAL B CA 1
ATOM 1636 C C . VAL B 1 91 ? -5.395 9.633 15.836 1 97.75 91 VAL B C 1
ATOM 1638 O O . VAL B 1 91 ? -6.074 10.32 16.594 1 97.75 91 VAL B O 1
ATOM 1641 N N . THR B 1 92 ? -4.82 8.547 16.203 1 98.31 92 THR B N 1
ATOM 1642 C CA . THR B 1 92 ? -5.098 7.988 17.531 1 98.31 92 THR B CA 1
ATOM 1643 C C . THR B 1 92 ? -4.145 8.57 18.562 1 98.31 92 THR B C 1
ATOM 1645 O O . THR B 1 92 ? -4.457 8.578 19.766 1 98.31 92 THR B O 1
ATOM 1648 N N . ARG B 1 93 ? -3.031 8.977 18.109 1 98 93 ARG B N 1
ATOM 1649 C CA . ARG B 1 93 ? -2.053 9.641 18.969 1 98 93 ARG B CA 1
ATOM 1650 C C . ARG B 1 93 ? -1.159 10.57 18.156 1 98 93 ARG B C 1
ATOM 1652 O O . ARG B 1 93 ? -0.6 10.172 17.141 1 98 93 ARG B O 1
ATOM 1659 N N . LEU B 1 94 ? -1.044 11.758 18.625 1 97 94 LEU B N 1
ATOM 1660 C CA . LEU B 1 94 ? -0.142 12.742 18.031 1 97 94 LEU B CA 1
ATOM 1661 C C . LEU B 1 94 ? 0.922 13.18 19.031 1 97 94 LEU B C 1
ATOM 1663 O O . LEU B 1 94 ? 0.674 14.047 19.875 1 97 94 LEU B O 1
ATOM 1667 N N . GLY B 1 95 ? 1.994 12.547 18.922 1 95.62 95 GLY B N 1
ATOM 1668 C CA . GLY B 1 95 ? 3.105 12.922 19.781 1 95.62 95 GLY B CA 1
ATOM 1669 C C . GLY B 1 95 ? 3.99 14 19.188 1 95.62 95 GLY B C 1
ATOM 1670 O O . GLY B 1 95 ? 3.668 14.555 18.141 1 95.62 95 GLY B O 1
ATOM 1671 N N . LYS B 1 96 ? 5.074 14.281 19.859 1 93.75 96 LYS B N 1
ATOM 1672 C CA . LYS B 1 96 ? 6.008 15.297 19.375 1 93.75 96 LYS B CA 1
ATOM 1673 C C . LYS B 1 96 ? 6.773 14.789 18.156 1 93.75 96 LYS B C 1
ATOM 1675 O O . LYS B 1 96 ? 6.934 15.516 17.172 1 93.75 96 LYS B O 1
ATOM 1680 N N . ARG B 1 97 ? 7.152 13.516 18.141 1 95.94 97 ARG B N 1
ATOM 1681 C CA . ARG B 1 97 ? 8.008 13 17.078 1 95.94 97 ARG B CA 1
ATOM 1682 C C . ARG B 1 97 ? 7.316 11.867 16.328 1 95.94 97 ARG B C 1
ATOM 1684 O O . ARG B 1 97 ? 7.738 11.492 15.234 1 95.94 97 ARG B O 1
ATOM 1691 N N . VAL B 1 98 ? 6.332 11.242 17.031 1 97.5 98 VAL B N 1
ATOM 1692 C CA . VAL B 1 98 ? 5.676 10.109 16.406 1 97.5 98 VAL B CA 1
ATOM 1693 C C . VAL B 1 98 ? 4.16 10.297 16.453 1 97.5 98 VAL B C 1
ATOM 1695 O O . VAL B 1 98 ? 3.615 10.758 17.453 1 97.5 98 VAL B O 1
ATOM 1698 N N . ALA B 1 99 ? 3.57 9.93 15.391 1 98.19 99 ALA B N 1
ATOM 1699 C CA . ALA B 1 99 ? 2.111 9.875 15.352 1 98.19 99 ALA B CA 1
ATOM 1700 C C . ALA B 1 99 ? 1.621 8.469 15.008 1 98.19 99 ALA B C 1
ATOM 1702 O O . ALA B 1 99 ? 2.258 7.754 14.234 1 98.19 99 ALA B O 1
ATOM 1703 N N . ASN B 1 100 ? 0.482 8.109 15.586 1 98.62 100 ASN B N 1
ATOM 1704 C CA . ASN B 1 100 ? -0.227 6.871 15.266 1 98.62 100 ASN B CA 1
ATOM 1705 C C . ASN B 1 100 ? -1.559 7.152 14.578 1 98.62 100 ASN B C 1
ATOM 1707 O O . ASN B 1 100 ? -2.352 7.965 15.055 1 98.62 100 ASN B O 1
ATOM 1711 N N . VAL B 1 101 ? -1.717 6.508 13.477 1 98.44 101 VAL B N 1
ATOM 1712 C CA . VAL B 1 101 ? -2.936 6.707 12.703 1 98.44 101 VAL B CA 1
ATOM 1713 C C . VAL B 1 101 ? -3.551 5.355 12.344 1 98.44 101 VAL B C 1
ATOM 1715 O O . VAL B 1 101 ? -2.838 4.418 11.977 1 98.44 101 VAL B O 1
ATOM 1718 N N . GLU B 1 102 ? -4.832 5.281 12.508 1 98.56 102 GLU B N 1
ATOM 1719 C CA . GLU B 1 102 ? -5.609 4.148 12.016 1 98.56 102 GLU B CA 1
ATOM 1720 C C . GLU B 1 102 ? -6.488 4.555 10.836 1 98.56 102 GLU B C 1
ATOM 1722 O O . GLU B 1 102 ? -6.934 5.703 10.75 1 98.56 102 GLU B O 1
ATOM 1727 N N . ALA B 1 103 ? -6.656 3.676 9.922 1 98.25 103 ALA B N 1
ATOM 1728 C CA . ALA B 1 103 ? -7.562 3.91 8.805 1 98.25 103 ALA B CA 1
ATOM 1729 C C . ALA B 1 103 ? -8.375 2.658 8.484 1 98.25 103 ALA B C 1
ATOM 1731 O O . ALA B 1 103 ? -7.879 1.537 8.625 1 98.25 103 ALA B O 1
ATOM 1732 N N . THR B 1 104 ? -9.57 2.838 8.031 1 98.5 104 THR B N 1
ATOM 1733 C CA . THR B 1 104 ? -10.406 1.752 7.547 1 98.5 104 THR B CA 1
ATOM 1734 C C . THR B 1 104 ? -10.906 2.045 6.137 1 98.5 104 THR B C 1
ATOM 1736 O O . THR B 1 104 ? -11.086 3.207 5.766 1 98.5 104 THR B O 1
ATOM 1739 N N . ALA B 1 105 ? -11.055 1.008 5.375 1 98.69 105 ALA B N 1
ATOM 1740 C CA . ALA B 1 105 ? -11.688 1.088 4.059 1 98.69 105 ALA B CA 1
ATOM 1741 C C . ALA B 1 105 ? -12.984 0.296 4.027 1 98.69 105 ALA B C 1
ATOM 1743 O O . ALA B 1 105 ? -13.07 -0.802 4.582 1 98.69 105 ALA B O 1
ATOM 1744 N N . TRP B 1 106 ? -14.016 0.898 3.379 1 98.5 106 TRP B N 1
ATOM 1745 C CA . TRP B 1 106 ? -15.305 0.218 3.264 1 98.5 106 TRP B CA 1
ATOM 1746 C C . TRP B 1 106 ? -15.992 0.579 1.954 1 98.5 106 TRP B C 1
ATOM 1748 O O . TRP B 1 106 ? -15.594 1.526 1.274 1 98.5 106 TRP B O 1
ATOM 1758 N N . GLN B 1 107 ? -16.953 -0.179 1.548 1 97.94 107 GLN B N 1
ATOM 1759 C CA . GLN B 1 107 ? -17.719 0.12 0.338 1 97.94 107 GLN B CA 1
ATOM 1760 C C . GLN B 1 107 ? -19.172 0.429 0.665 1 97.94 107 GLN B C 1
ATOM 1762 O O . GLN B 1 107 ? -19.672 1.517 0.358 1 97.94 107 GLN B O 1
ATOM 1767 N N . ASP B 1 108 ? -19.891 -0.53 1.341 1 95.44 108 ASP B N 1
ATOM 1768 C CA . ASP B 1 108 ? -21.328 -0.362 1.57 1 95.44 108 ASP B CA 1
ATOM 1769 C C . ASP B 1 108 ? -21.594 0.102 3 1 95.44 108 ASP B C 1
ATOM 1771 O O . ASP B 1 108 ? -22.469 0.947 3.227 1 95.44 108 ASP B O 1
ATOM 1775 N N . ASP B 1 109 ? -20.891 -0.344 3.889 1 96.06 109 ASP B N 1
ATOM 1776 C CA . ASP B 1 109 ? -21.156 -0.175 5.312 1 96.06 109 ASP B CA 1
ATOM 1777 C C . ASP B 1 109 ? -19.859 0.044 6.09 1 96.06 109 ASP B C 1
ATOM 1779 O O . ASP B 1 109 ? -19.031 -0.869 6.211 1 96.06 109 ASP B O 1
ATOM 1783 N N . PRO B 1 110 ? -19.734 1.247 6.609 1 94.56 110 PRO B N 1
ATOM 1784 C CA . PRO B 1 110 ? -18.516 1.485 7.387 1 94.56 110 PRO B CA 1
ATOM 1785 C C . PRO B 1 110 ? -18.375 0.529 8.57 1 94.56 110 PRO B C 1
ATOM 1787 O O . PRO B 1 110 ? -17.266 0.311 9.062 1 94.56 110 PRO B O 1
ATOM 1790 N N . ALA B 1 111 ? -19.422 -0.032 9.016 1 96.81 111 ALA B N 1
ATOM 1791 C CA . ALA B 1 111 ? -19.391 -0.974 10.133 1 96.81 111 ALA B CA 1
ATOM 1792 C C . ALA B 1 111 ? -18.891 -2.344 9.68 1 96.81 111 ALA B C 1
ATOM 1794 O O . ALA B 1 111 ? -18.625 -3.219 10.508 1 96.81 111 ALA B O 1
ATOM 1795 N N . LYS B 1 112 ? -18.75 -2.553 8.367 1 97.31 112 LYS B N 1
ATOM 1796 C CA . LYS B 1 112 ? -18.219 -3.781 7.773 1 97.31 112 LYS B CA 1
ATOM 1797 C C . LYS B 1 112 ? -17.062 -3.486 6.832 1 97.31 112 LYS B C 1
ATOM 1799 O O . LYS B 1 112 ? -17.156 -3.723 5.629 1 97.31 112 LYS B O 1
ATOM 1804 N N . PRO B 1 113 ? -15.969 -3.092 7.375 1 98.31 113 PRO B N 1
ATOM 1805 C CA . PRO B 1 113 ? -14.828 -2.715 6.539 1 98.31 113 PRO B CA 1
ATOM 1806 C C . PRO B 1 113 ? -14.281 -3.885 5.723 1 98.31 113 PRO B C 1
ATOM 1808 O O . PRO B 1 113 ? -14.445 -5.043 6.113 1 98.31 113 PRO B O 1
ATOM 1811 N N . ILE B 1 114 ? -13.719 -3.533 4.605 1 98.62 114 ILE B N 1
ATOM 1812 C CA . ILE B 1 114 ? -13.07 -4.562 3.803 1 98.62 114 ILE B CA 1
ATOM 1813 C C . ILE B 1 114 ? -11.594 -4.648 4.176 1 98.62 114 ILE B C 1
ATOM 1815 O O . ILE B 1 114 ? -10.922 -5.633 3.85 1 98.62 114 ILE B O 1
ATOM 1819 N N . ALA B 1 115 ? -11.047 -3.639 4.809 1 98.75 115 ALA B N 1
ATOM 1820 C CA . ALA B 1 115 ? -9.664 -3.637 5.281 1 98.75 115 ALA B CA 1
ATOM 1821 C C . ALA B 1 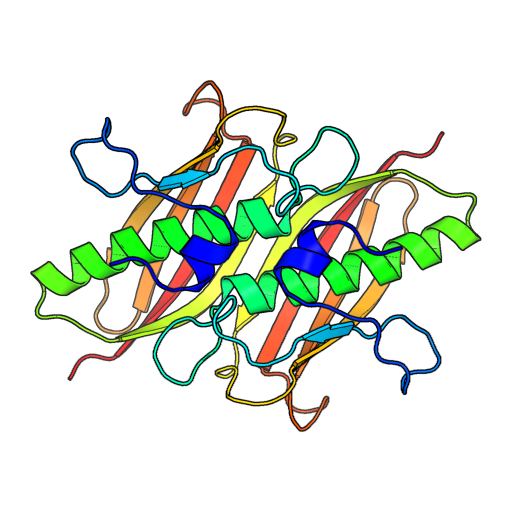115 ? -9.469 -2.607 6.391 1 98.75 115 ALA B C 1
ATOM 1823 O O . ALA B 1 115 ? -10.242 -1.659 6.512 1 98.75 115 ALA B O 1
ATOM 1824 N N . ALA B 1 116 ? -8.43 -2.801 7.18 1 98.81 116 ALA B N 1
ATOM 1825 C CA . ALA B 1 116 ? -8.016 -1.872 8.227 1 98.81 116 ALA B CA 1
ATOM 1826 C C . ALA B 1 116 ? -6.492 -1.739 8.266 1 98.81 116 ALA B C 1
ATOM 1828 O O . ALA B 1 116 ? -5.773 -2.705 8 1 98.81 116 ALA B O 1
ATOM 1829 N N . ALA B 1 117 ? -6.086 -0.556 8.664 1 98.75 117 ALA B N 1
ATOM 1830 C CA . ALA B 1 117 ? -4.648 -0.299 8.695 1 98.75 117 ALA B CA 1
ATOM 1831 C C . ALA B 1 117 ? -4.258 0.443 9.969 1 98.75 117 ALA B C 1
ATOM 1833 O O . ALA B 1 117 ? -5.035 1.243 10.5 1 98.75 117 ALA B O 1
ATOM 1834 N N . ARG B 1 118 ? -3.107 0.159 10.438 1 98.69 118 ARG B N 1
ATOM 1835 C CA . ARG B 1 118 ? -2.41 0.915 11.469 1 98.69 118 ARG B CA 1
ATOM 1836 C C . ARG B 1 118 ? -1.06 1.415 10.969 1 98.69 118 ARG B C 1
ATOM 1838 O O . ARG B 1 118 ? -0.292 0.655 10.375 1 98.69 118 ARG B O 1
ATOM 1845 N N . MET B 1 119 ? -0.785 2.625 11.234 1 98.56 119 MET B N 1
ATOM 1846 C CA . MET B 1 119 ? 0.409 3.248 10.672 1 98.56 119 MET B CA 1
ATOM 1847 C C . MET B 1 119 ? 1.096 4.137 11.703 1 98.56 119 MET B C 1
ATOM 1849 O O . MET B 1 119 ? 0.428 4.797 12.508 1 98.56 119 MET B O 1
ATOM 1853 N N . ASN B 1 120 ? 2.342 4.156 11.617 1 98.62 120 ASN B N 1
ATOM 1854 C CA . ASN B 1 120 ? 3.166 5.082 12.383 1 98.62 120 ASN B CA 1
ATOM 1855 C C . ASN B 1 120 ? 3.953 6.02 11.477 1 98.62 120 ASN B C 1
ATOM 1857 O O . ASN B 1 120 ? 4.441 5.605 10.422 1 98.62 120 ASN B O 1
ATOM 1861 N N . TYR B 1 121 ? 4.066 7.203 11.938 1 97.81 121 TYR B N 1
ATOM 1862 C CA . TYR B 1 121 ? 4.785 8.234 11.195 1 97.81 121 TYR B CA 1
ATOM 1863 C C . TYR B 1 121 ? 5.785 8.953 12.086 1 97.81 121 TYR B C 1
ATOM 1865 O O . TYR B 1 121 ? 5.496 9.234 13.25 1 97.81 121 TYR B O 1
ATOM 1873 N N . LEU B 1 122 ? 6.883 9.273 11.547 1 97.25 122 LEU B N 1
ATOM 1874 C CA . LEU B 1 122 ? 7.77 10.266 12.148 1 97.25 122 LEU B CA 1
ATOM 1875 C C . LEU B 1 122 ? 7.316 11.68 11.797 1 97.25 122 LEU B C 1
ATOM 1877 O O . LEU B 1 122 ? 6.957 11.953 10.648 1 97.25 122 LEU B O 1
ATOM 1881 N N . ILE B 1 123 ? 7.309 12.484 12.773 1 95.62 123 ILE B N 1
ATOM 1882 C CA . ILE B 1 123 ? 6.98 13.898 12.594 1 95.62 123 ILE B CA 1
ATOM 1883 C C . ILE B 1 123 ? 8.25 14.742 12.719 1 95.62 123 ILE B C 1
ATOM 1885 O O . ILE B 1 123 ? 8.977 14.625 13.703 1 95.62 123 ILE B O 1
ATOM 1889 N N . VAL B 1 124 ? 8.477 15.484 11.688 1 92.12 124 VAL B N 1
ATOM 1890 C CA . VAL B 1 124 ? 9.594 16.422 11.719 1 92.12 124 VAL B CA 1
ATOM 1891 C C . VAL B 1 124 ? 9.07 17.859 11.742 1 92.12 124 VAL B C 1
ATOM 1893 O O . VAL B 1 124 ? 8.516 18.328 10.75 1 92.12 124 VAL B O 1
ATOM 1896 N N . ARG B 1 125 ? 9.273 18.516 12.844 1 86.5 125 ARG B N 1
ATOM 1897 C CA . ARG B 1 125 ? 8.789 19.875 13.016 1 86.5 125 ARG B CA 1
ATOM 1898 C C . ARG B 1 125 ? 9.906 20.891 12.789 1 86.5 125 ARG B C 1
ATOM 1900 O O . ARG B 1 125 ? 11.078 20.594 13.031 1 86.5 125 ARG B O 1
ATOM 1907 N N . ASP B 1 126 ? 9.633 22.031 12.078 1 74.25 126 ASP B N 1
ATOM 1908 C CA . ASP B 1 126 ? 10.617 23.094 11.922 1 74.25 126 ASP B CA 1
ATOM 1909 C C . ASP B 1 126 ? 11.031 23.656 13.281 1 74.25 126 ASP B C 1
ATOM 1911 O O . ASP B 1 126 ? 10.242 23.656 14.227 1 74.25 126 ASP B O 1
#

Radius of gyration: 17.17 Å; Cα contacts (8 Å, |Δi|>4): 630; chains: 2; bounding box: 43×51×38 Å

Solvent-accessible surface area (backbone atoms only — not comparable to full-atom values): 12649 Å² total; per-residue (Å²): 134,79,46,42,34,39,56,53,61,51,47,40,70,32,83,87,40,85,84,60,34,31,32,34,30,61,66,48,69,50,37,25,40,59,91,73,26,46,21,67,39,46,54,49,27,48,28,49,49,13,29,48,51,28,45,50,54,56,30,51,76,69,78,44,64,47,80,40,72,39,35,39,37,37,42,46,72,46,81,44,50,91,44,53,34,33,19,38,23,43,70,78,38,82,54,86,47,45,34,35,32,34,20,38,29,22,62,89,38,81,91,57,46,26,31,40,34,43,33,35,29,38,43,47,66,131,134,79,45,44,33,38,56,53,61,51,48,40,68,34,82,88,40,85,84,61,35,32,30,32,30,62,65,48,68,51,38,25,38,59,90,74,27,46,20,66,40,46,55,50,27,49,28,50,49,12,29,48,50,28,46,50,53,57,31,52,77,68,78,43,64,46,80,41,70,38,35,40,36,38,40,45,71,46,82,44,49,91,44,54,34,34,17,38,24,43,70,76,39,80,54,86,47,44,34,34,30,35,19,36,29,21,63,91,38,81,91,58,45,27,29,38,36,43,33,36,30,39,40,49,65,132

Nearest PDB structures (foldseek):
  4rmm-assembly1_A-2  TM=8.274E-01  e=2.190E-09  Chromobacterium violaceum ATCC 12472
  4qd7-assembly1_A  TM=8.341E-01  e=4.791E-08  Pseudomonas aeruginosa PAO1
  3r37-assembly1_A  TM=8.169E-01  e=8.774E-08  Arthrobacter sp.
  5hmb-assembly1_A  TM=8.160E-01  e=1.261E-07  Streptomyces sahachiroi
  3tea-assembly1_A  TM=7.972E-01  e=1.424E-07  Arthrobacter sp.

pLDDT: mean 94.09, std 5.64, range [71.38, 98.81]

Sequence (252 aa):
MLPPYAETLGLRIDPDHEDGCTLVMPYADGVLGRPGFLHGGAISGLMEMAAIVALRRALEEEGGGRIKPINVTVDFMRGGRDKLTYSRGIVTRLGKRVANVEATAWQDDPAKPIAAARMNYLIVRDMLPPYAETLGLRIDPDHEDGCTLVMPYADGVLGRPGFLHGGAISGLMEMAAIVALRRALEEEGGGRIKPINVTVDFMRGGRDKLTYSRGIVTRLGKRVANV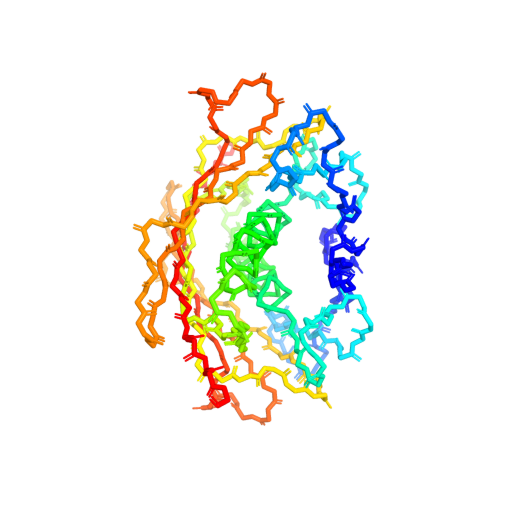EATAWQDDPAKPIAAARMNYLIVRD

Secondary structure (DSSP, 8-state):
---HHHHHTT-EE-TT-TTS-EEEE---GGGB-STTSB-HHHHHHHHHHHHHHHHHHHHHTTT--EEEEEEEEEEE-S---SS-EEEEEEEEEE-SSEEEEEEEEESS-TTS-SEEEEEEEEEE--/---HHHHHHT-EE-TT-TTS-EEEE---GGGB-STTSB-HHHHHHHHHHHHHHHHHHHHHTTT--EEEEEEEEEEE-S---SS-EEEEEEEEEE-SSEEEEEEEEESS-TTS-SEEEEEEEEEE--

Foldseek 3Di:
DADVVCVLQPKDQDPVDPVSLKIKGADDPSQCDPPFFGDPVSVVSNFVRSQVSQVQVVQVVVVGWDKAWDDKDKDFAATHGRAMKMKHKDFPDDDPFKTKIKMFIPGPDSVDTRMIMITMITTGDD/DADVVCVLQPKDQDPVDDVSLKIKGADDPSQCDPPFFGDPVSVVSNFVRSQVSQVQVVQVVVVGWDKAWDDKDKDFAATHGRAMKMKHKDFPDDDPFKTKIKMFIPGPDPVDTRMIMITMITTGDD